Protein AF-A0A9X7TDY8-F1 (afdb_monomer_lite)

Sequence (196 aa):
MTVTKSIKFRFPMDIQYFAEDSETSAETVNTETQTETTEKPEIMIPKTRFDEVNTKFKDVQRQLEELLKEKQDREKAEAEKRGEYERLYQDTTKQAEEFKTKAETTEQRVQQLESVISQLLDAKLENIPEDFRDLIPANFTVEQKLEWIATAEKKGLFAKKPQQQIGDDTNAPDKQKVDLNSLNPMQLFMAGYGSK

Radius of gyration: 55.25 Å; chains: 1; bounding box: 144×50×130 Å

Structure (mmCIF, N/CA/C/O backbone):
data_AF-A0A9X7TDY8-F1
#
_entry.id   AF-A0A9X7TDY8-F1
#
loop_
_atom_site.group_PDB
_atom_site.id
_atom_site.type_symbol
_atom_site.label_atom_id
_atom_site.label_alt_id
_atom_site.label_comp_id
_atom_site.label_asym_id
_atom_site.label_entity_id
_atom_site.label_seq_id
_atom_site.pdbx_PDB_ins_code
_atom_site.Cartn_x
_atom_site.Cartn_y
_atom_site.Cartn_z
_atom_site.occupancy
_atom_site.B_iso_or_equiv
_atom_site.auth_seq_id
_atom_site.auth_comp_id
_atom_site.auth_asym_id
_atom_site.auth_atom_id
_atom_site.pdbx_PDB_model_num
ATOM 1 N N . MET A 1 1 ? -24.577 -21.565 -13.523 1.00 45.25 1 MET A N 1
ATOM 2 C CA . MET A 1 1 ? -25.529 -22.095 -12.522 1.00 45.25 1 MET A CA 1
ATOM 3 C C . MET A 1 1 ? -24.742 -22.514 -11.293 1.00 45.25 1 MET A C 1
ATOM 5 O O . MET A 1 1 ? -23.977 -23.444 -11.458 1.00 45.25 1 MET A O 1
ATOM 9 N N . THR A 1 2 ? -24.908 -21.815 -10.157 1.00 41.81 2 THR A N 1
ATOM 10 C CA . THR A 1 2 ? -24.817 -22.286 -8.742 1.00 41.81 2 THR A CA 1
ATOM 11 C C . THR A 1 2 ? -24.717 -21.056 -7.820 1.00 41.81 2 THR A C 1
ATOM 13 O O . THR A 1 2 ? -23.671 -20.427 -7.749 1.00 41.81 2 THR A O 1
ATOM 16 N N . VAL A 1 3 ? -25.857 -20.496 -7.400 1.00 48.03 3 VAL A N 1
ATOM 17 C CA . VAL A 1 3 ? -26.497 -20.611 -6.062 1.00 48.03 3 VAL A CA 1
ATOM 18 C C . VAL A 1 3 ? -25.872 -19.675 -5.014 1.00 48.03 3 VAL A C 1
ATOM 20 O O . VAL A 1 3 ? -24.964 -20.029 -4.268 1.00 48.03 3 VAL A O 1
ATOM 23 N N . THR A 1 4 ? -26.437 -18.468 -4.946 1.00 47.56 4 THR A N 1
ATOM 24 C CA . THR A 1 4 ? -26.241 -17.464 -3.893 1.00 47.56 4 THR A CA 1
ATOM 25 C C . THR A 1 4 ? -26.970 -17.917 -2.626 1.00 47.56 4 THR A C 1
ATOM 27 O O . THR A 1 4 ? -28.195 -18.042 -2.613 1.00 47.56 4 THR A O 1
ATOM 30 N N . LYS A 1 5 ? -26.234 -18.196 -1.548 1.00 51.97 5 LYS A N 1
ATOM 31 C CA . LYS A 1 5 ? -26.803 -18.638 -0.267 1.00 51.97 5 LYS A CA 1
ATOM 32 C C . LYS A 1 5 ? -27.181 -17.416 0.578 1.00 51.97 5 LYS A C 1
ATOM 34 O O . LYS A 1 5 ? -26.339 -16.859 1.273 1.00 51.97 5 LYS A O 1
ATOM 39 N N . SER A 1 6 ? -28.443 -16.986 0.511 1.00 53.09 6 SER A N 1
ATOM 40 C CA . SER A 1 6 ? -28.991 -15.960 1.411 1.00 53.09 6 SER A CA 1
ATOM 41 C C . SER A 1 6 ? -29.032 -16.470 2.852 1.00 53.09 6 SER A C 1
ATOM 43 O O . SER A 1 6 ? -29.816 -17.359 3.186 1.00 53.09 6 SER A O 1
ATOM 45 N N . ILE A 1 7 ? -28.210 -15.883 3.719 1.00 56.84 7 ILE A N 1
ATOM 46 C CA . ILE A 1 7 ? -28.254 -16.093 5.167 1.00 56.84 7 ILE A CA 1
ATOM 47 C C . ILE A 1 7 ? -29.348 -15.177 5.728 1.00 56.84 7 ILE A C 1
ATOM 49 O O . ILE A 1 7 ? -29.188 -13.962 5.790 1.00 56.84 7 ILE A O 1
ATOM 53 N N . LYS A 1 8 ? -30.493 -15.758 6.101 1.00 50.41 8 LYS A N 1
ATOM 54 C CA . LYS A 1 8 ? -31.562 -15.059 6.825 1.00 50.41 8 LYS A CA 1
ATOM 55 C C . LYS A 1 8 ? -31.236 -15.079 8.319 1.00 50.41 8 LYS A C 1
ATOM 57 O O . LYS A 1 8 ? -31.462 -16.093 8.973 1.00 50.41 8 LYS A O 1
ATOM 62 N N . PHE A 1 9 ? -30.739 -13.970 8.859 1.00 50.91 9 PHE A N 1
ATOM 63 C CA . PHE A 1 9 ? -30.756 -13.735 10.304 1.00 50.91 9 PHE A CA 1
ATOM 64 C C . PHE A 1 9 ? -32.202 -13.450 10.732 1.00 50.91 9 PHE A C 1
ATOM 66 O O . PHE A 1 9 ? -32.804 -12.476 10.284 1.00 50.91 9 PHE A O 1
ATOM 73 N N . ARG A 1 10 ? -32.784 -14.321 11.562 1.00 46.97 10 ARG A N 1
ATOM 74 C CA . ARG A 1 10 ? -34.018 -14.026 12.299 1.00 46.97 10 ARG A CA 1
ATOM 75 C C . ARG A 1 10 ? -33.632 -13.548 13.696 1.00 46.97 10 ARG A C 1
ATOM 77 O O . ARG A 1 10 ? -33.090 -14.333 14.465 1.00 46.97 10 ARG A O 1
ATOM 84 N N . PHE A 1 11 ? -33.942 -12.298 14.018 1.00 55.97 11 PHE A N 1
ATOM 85 C CA . PHE A 1 11 ? -34.015 -11.833 15.402 1.00 55.97 11 PHE A CA 1
ATOM 86 C C . PHE A 1 11 ? -35.450 -12.046 15.908 1.00 55.97 11 PHE A C 1
ATOM 88 O O . PHE A 1 11 ? -36.377 -11.591 15.234 1.00 55.97 11 PHE A O 1
ATOM 95 N N . PRO A 1 12 ? -35.680 -12.711 17.052 1.00 57.03 12 PRO A N 1
ATOM 96 C CA . PRO A 1 12 ? -36.931 -12.563 17.780 1.00 57.03 12 PRO A CA 1
ATOM 97 C C . PRO A 1 12 ? -36.853 -11.265 18.596 1.00 57.03 12 PRO A C 1
ATOM 99 O O . PRO A 1 12 ? -36.176 -11.203 19.617 1.00 57.03 12 PRO A O 1
ATOM 102 N N . MET A 1 13 ? -37.492 -10.204 18.105 1.00 56.41 13 MET A N 1
ATOM 103 C CA . MET A 1 13 ? -37.790 -9.022 18.915 1.00 56.41 13 MET A CA 1
ATOM 104 C C . MET A 1 13 ? -39.161 -9.248 19.557 1.00 56.41 13 MET A C 1
ATOM 106 O O . MET A 1 13 ? -40.177 -9.125 18.874 1.00 56.41 13 MET A O 1
ATOM 110 N N . ASP A 1 14 ? -39.198 -9.588 20.845 1.00 54.47 14 ASP A N 1
ATOM 111 C CA . ASP A 1 14 ? -40.433 -9.568 21.635 1.00 54.47 14 ASP A CA 1
ATOM 112 C C . ASP A 1 14 ? -40.759 -8.111 21.998 1.00 54.47 14 ASP A C 1
ATOM 114 O O . ASP A 1 14 ? -40.268 -7.564 22.981 1.00 54.47 14 ASP A O 1
ATOM 118 N N . ILE A 1 15 ? -41.570 -7.459 21.160 1.00 55.06 15 ILE A N 1
ATOM 119 C CA . ILE A 1 15 ? -42.046 -6.070 21.346 1.00 55.06 15 ILE A CA 1
ATOM 120 C C . ILE A 1 15 ? -43.425 -6.057 22.051 1.00 55.06 15 ILE A C 1
ATOM 122 O O . ILE A 1 15 ? -44.115 -5.048 22.102 1.00 55.06 15 ILE A O 1
ATOM 126 N N . GLN A 1 16 ? -43.860 -7.178 22.630 1.00 52.25 16 GLN A N 1
ATOM 127 C CA . GLN A 1 16 ? -45.218 -7.336 23.173 1.00 52.25 16 GLN A CA 1
ATOM 128 C C . GLN A 1 16 ? -45.338 -7.061 24.682 1.00 52.25 16 GLN A C 1
ATOM 130 O O . GLN A 1 16 ? -46.104 -7.731 25.363 1.00 52.25 16 GLN A O 1
ATOM 135 N N . TYR A 1 17 ? -44.598 -6.093 25.231 1.00 48.88 17 TYR A N 1
ATOM 136 C CA . TYR A 1 17 ? -44.698 -5.778 26.668 1.00 48.88 17 TYR A CA 1
ATOM 137 C C . TYR A 1 17 ? -44.739 -4.280 27.007 1.00 48.88 17 TYR A C 1
ATOM 139 O O . TYR A 1 17 ? -44.335 -3.896 28.099 1.00 48.88 17 TYR A O 1
ATOM 147 N N . PHE A 1 18 ? -45.196 -3.420 26.084 1.00 51.69 18 PHE A N 1
ATOM 148 C CA . PHE A 1 18 ? -45.238 -1.962 26.310 1.00 51.69 18 PHE A CA 1
ATOM 149 C C . PHE A 1 18 ? -46.369 -1.200 25.578 1.00 51.69 18 PHE A C 1
ATOM 151 O O . PHE A 1 18 ? -46.172 -0.048 25.199 1.00 51.69 18 PHE A O 1
ATOM 158 N N . ALA A 1 19 ? -47.556 -1.789 25.377 1.00 51.38 19 ALA A N 1
ATOM 159 C CA . ALA A 1 19 ? -48.722 -1.030 24.892 1.00 51.38 19 ALA A CA 1
ATOM 160 C C . ALA A 1 19 ? -50.069 -1.715 25.208 1.00 51.38 19 ALA A C 1
ATOM 162 O O . ALA A 1 19 ? -50.522 -2.508 24.398 1.00 51.38 19 ALA A O 1
ATOM 163 N N . GLU A 1 20 ? -50.643 -1.413 26.380 1.00 36.94 20 GLU A N 1
ATOM 164 C CA . GLU A 1 20 ? -52.054 -1.549 26.845 1.00 36.94 20 GLU A CA 1
ATOM 165 C C . GLU A 1 20 ? -51.958 -1.649 28.384 1.00 36.94 20 GLU A C 1
ATOM 167 O O . GLU A 1 20 ? -51.257 -2.512 28.896 1.00 36.94 20 GLU A O 1
ATOM 172 N N . ASP A 1 21 ? -52.457 -0.759 29.239 1.00 41.03 21 ASP A N 1
ATOM 173 C CA . ASP A 1 21 ? -53.575 0.169 29.160 1.00 41.03 21 ASP A CA 1
ATOM 174 C C . ASP A 1 21 ? -53.271 1.427 29.988 1.00 41.03 21 ASP A C 1
ATOM 176 O O . ASP A 1 21 ? -52.902 1.358 31.165 1.00 41.03 21 ASP A O 1
ATOM 180 N N . SER A 1 22 ? -53.484 2.593 29.386 1.00 38.78 22 SER A N 1
ATOM 181 C CA . SER A 1 22 ? -53.800 3.824 30.102 1.00 38.78 22 SER A CA 1
ATOM 182 C C . SER A 1 22 ? -55.261 4.153 29.826 1.00 38.78 22 SER A C 1
ATOM 184 O O . SER A 1 22 ? -55.667 4.100 28.671 1.00 38.78 22 SER A O 1
ATOM 186 N N . GLU A 1 23 ? -55.967 4.585 30.873 1.00 36.94 23 GLU A N 1
ATOM 187 C CA . GLU A 1 23 ? -57.336 5.128 30.896 1.00 36.94 23 GLU A CA 1
ATOM 188 C C . GLU A 1 23 ? -58.451 4.150 31.297 1.00 36.94 23 GLU A C 1
ATOM 190 O O . GLU A 1 23 ? -59.164 3.591 30.476 1.00 36.94 23 GLU A O 1
ATOM 195 N N . THR A 1 24 ? -58.714 4.093 32.607 1.00 31.05 24 THR A N 1
ATOM 196 C CA . THR A 1 24 ? -60.100 4.057 33.100 1.00 31.05 24 THR A CA 1
ATOM 197 C C . THR A 1 24 ? -60.212 4.903 34.361 1.00 31.05 24 THR A C 1
ATOM 199 O O . THR A 1 24 ? -59.861 4.488 35.464 1.00 31.05 24 THR A O 1
ATOM 202 N N . SER A 1 25 ? -60.697 6.122 34.157 1.00 39.94 25 SER A N 1
ATOM 203 C CA . SER A 1 25 ? -61.288 6.993 35.163 1.00 39.94 25 SER A CA 1
ATOM 204 C C . SER A 1 25 ? -62.689 6.466 35.470 1.00 39.94 25 SER A C 1
ATOM 206 O O . SER A 1 25 ? -63.540 6.446 34.583 1.00 39.94 25 SER A O 1
ATOM 208 N N . ALA A 1 26 ? -62.949 6.054 36.706 1.00 35.88 26 ALA A N 1
ATOM 209 C CA . ALA A 1 26 ? -64.308 5.847 37.191 1.00 35.88 26 ALA A CA 1
ATOM 210 C C . ALA A 1 26 ? -64.379 6.269 38.660 1.00 35.88 26 ALA A C 1
ATOM 212 O O . ALA A 1 26 ? -63.805 5.637 39.545 1.00 35.88 26 ALA A O 1
ATOM 213 N N . GLU A 1 27 ? -65.065 7.388 38.881 1.00 38.91 27 GLU A N 1
ATOM 214 C CA . GLU A 1 27 ? -65.532 7.854 40.180 1.00 38.91 27 GLU A CA 1
ATOM 215 C C . GLU A 1 27 ? -66.339 6.760 40.883 1.00 38.91 27 GLU A C 1
ATOM 217 O O . GLU A 1 27 ? -67.208 6.128 40.280 1.00 38.91 27 GLU A O 1
ATOM 222 N N . THR A 1 28 ? -66.132 6.574 42.187 1.00 34.94 28 THR A N 1
ATOM 223 C CA . THR A 1 28 ? -67.152 5.950 43.036 1.00 34.94 28 THR A CA 1
ATOM 224 C C . THR A 1 28 ? -67.099 6.518 44.455 1.00 34.94 28 THR A C 1
ATOM 226 O O . THR A 1 28 ? -66.224 6.198 45.249 1.00 34.94 28 THR A O 1
ATOM 229 N N . VAL A 1 29 ? -68.078 7.388 44.711 1.00 33.34 29 VAL A N 1
ATOM 230 C CA . VAL A 1 29 ? -68.918 7.499 45.915 1.00 33.34 29 VAL A CA 1
ATOM 231 C C . VAL A 1 29 ? -68.222 7.634 47.274 1.00 33.34 29 VAL A C 1
ATOM 233 O O . VAL A 1 29 ? -67.817 6.679 47.931 1.00 33.34 29 VAL A O 1
ATOM 236 N N . ASN A 1 30 ? -68.264 8.878 47.740 1.00 41.97 30 ASN A N 1
ATOM 237 C CA . ASN A 1 30 ? -68.149 9.302 49.125 1.00 41.97 30 ASN A CA 1
ATOM 238 C C . ASN A 1 30 ? -69.277 8.661 49.964 1.00 41.97 30 ASN A C 1
ATOM 240 O O . ASN A 1 30 ? -70.454 8.878 49.677 1.00 41.97 30 ASN A O 1
ATOM 244 N N . THR A 1 31 ? -68.931 7.876 50.986 1.00 35.44 31 THR A N 1
ATOM 245 C CA . THR A 1 31 ? -69.854 7.499 52.067 1.00 35.44 31 THR A CA 1
ATOM 246 C C . THR A 1 31 ? -69.323 8.108 53.352 1.00 35.44 31 THR A C 1
ATOM 248 O O . THR A 1 31 ? -68.320 7.659 53.904 1.00 35.44 31 THR A O 1
ATOM 251 N N . GLU A 1 32 ? -70.003 9.156 53.808 1.00 46.25 32 GLU A N 1
ATOM 252 C CA . GLU A 1 32 ? -69.880 9.661 55.166 1.00 46.25 32 GLU A CA 1
ATOM 253 C C . GLU A 1 32 ? -70.288 8.558 56.147 1.00 46.25 32 GLU A C 1
ATOM 255 O O . GLU A 1 32 ? -71.379 7.993 56.078 1.00 46.25 32 GLU A O 1
ATOM 260 N N . THR A 1 33 ? -69.417 8.257 57.103 1.00 33.28 33 THR A N 1
ATOM 261 C CA . THR A 1 33 ? -69.823 7.665 58.376 1.00 33.28 33 THR A CA 1
ATOM 262 C C . THR A 1 33 ? -69.128 8.452 59.475 1.00 33.28 33 THR A C 1
ATOM 264 O O . THR A 1 33 ? -67.907 8.450 59.611 1.00 33.28 33 THR A O 1
ATOM 267 N N . GLN A 1 34 ? -69.956 9.207 60.190 1.00 38.75 34 GLN A N 1
ATOM 268 C CA . GLN A 1 34 ? -69.667 9.872 61.452 1.00 38.75 34 GLN A CA 1
ATOM 269 C C . GLN A 1 34 ? -69.230 8.865 62.524 1.00 38.75 34 GLN A C 1
ATOM 271 O O . GLN A 1 34 ? -69.670 7.716 62.505 1.00 38.75 34 GLN A O 1
ATOM 276 N N . THR A 1 35 ? -68.551 9.398 63.552 1.00 31.72 35 THR A N 1
ATOM 277 C CA . THR A 1 35 ? -68.350 8.822 64.906 1.00 31.72 35 THR A CA 1
ATOM 278 C C . THR A 1 35 ? -67.404 7.606 64.941 1.00 31.72 35 THR A C 1
ATOM 280 O O . THR A 1 35 ? -67.621 6.623 64.260 1.00 31.72 35 THR A O 1
ATOM 283 N N . GLU A 1 36 ? -66.281 7.581 65.661 1.00 41.06 36 GLU A N 1
ATOM 284 C CA . GLU A 1 36 ? -66.005 8.076 67.009 1.00 41.06 36 GLU A CA 1
ATOM 285 C C . GLU A 1 36 ? -64.538 8.519 67.148 1.00 41.06 36 GLU A C 1
ATOM 287 O O . GLU A 1 36 ? -63.611 7.861 66.669 1.00 41.06 36 GLU A O 1
ATOM 292 N N . THR A 1 37 ? -64.316 9.602 67.895 1.00 40.12 37 THR A N 1
ATOM 293 C CA . THR A 1 37 ? -63.033 9.893 68.547 1.00 40.12 37 THR A CA 1
ATOM 294 C C . THR A 1 37 ? -62.832 8.887 69.682 1.00 40.12 37 THR A C 1
ATOM 296 O O . THR A 1 37 ? -62.880 9.229 70.859 1.00 40.12 37 THR A O 1
ATOM 299 N N . THR A 1 38 ? -62.666 7.611 69.346 1.00 41.59 38 THR A N 1
ATOM 300 C CA . THR A 1 38 ? -62.112 6.638 70.278 1.00 41.59 38 THR A CA 1
ATOM 301 C C . THR A 1 38 ? -60.657 7.047 70.443 1.00 41.59 38 THR A C 1
ATOM 303 O O . THR A 1 38 ? -59.889 6.987 69.479 1.00 41.59 38 THR A O 1
ATOM 306 N N . GLU A 1 39 ? -60.289 7.539 71.629 1.00 53.75 39 GLU A N 1
ATOM 307 C CA . GLU A 1 39 ? -58.896 7.620 72.058 1.00 53.75 39 GLU A CA 1
ATOM 308 C C . GLU A 1 39 ? -58.263 6.283 71.688 1.00 53.75 39 GLU A C 1
ATOM 310 O O . GLU A 1 39 ? -58.566 5.250 72.289 1.00 53.75 39 GLU A O 1
ATOM 315 N N . LYS A 1 40 ? -57.471 6.271 70.606 1.00 51.22 40 LYS A N 1
ATOM 316 C CA . LYS A 1 40 ? -56.688 5.094 70.268 1.00 51.22 40 LYS A CA 1
ATOM 317 C C . LYS A 1 40 ? -55.897 4.844 71.542 1.00 51.22 40 LYS A C 1
ATOM 319 O O . LYS A 1 40 ? -55.172 5.765 71.934 1.00 51.22 40 LYS A O 1
ATOM 324 N N . PRO A 1 41 ? -56.024 3.675 72.202 1.00 55.94 41 PRO A N 1
ATOM 325 C CA . PRO A 1 41 ? -55.021 3.332 73.189 1.00 55.94 41 PRO A CA 1
ATOM 326 C C . PRO A 1 41 ? -53.702 3.568 72.465 1.00 55.94 41 PRO A C 1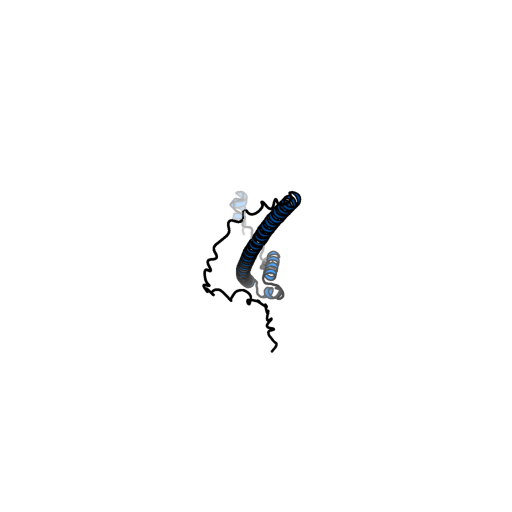
ATOM 328 O O . PRO A 1 41 ? -53.579 3.168 71.302 1.00 55.94 41 PRO A O 1
ATOM 331 N N . GLU A 1 42 ? -52.781 4.327 73.057 1.00 58.56 42 GLU A N 1
ATOM 332 C CA . GLU A 1 42 ? -51.420 4.342 72.549 1.00 58.56 42 GLU A CA 1
ATOM 333 C C . GLU A 1 42 ? -51.010 2.871 72.543 1.00 58.56 42 GLU A C 1
ATOM 335 O O . GLU A 1 42 ? -50.704 2.286 73.581 1.00 58.56 42 GLU A O 1
ATOM 340 N N . ILE A 1 43 ? -51.140 2.224 71.380 1.00 65.56 43 ILE A N 1
ATOM 341 C CA . ILE A 1 43 ? -50.694 0.864 71.144 1.00 65.56 43 ILE A CA 1
ATOM 342 C C . ILE A 1 43 ? -49.194 1.051 71.130 1.00 65.56 43 ILE A C 1
ATOM 344 O O . ILE A 1 43 ? -48.582 1.312 70.094 1.00 65.56 43 ILE A O 1
ATOM 348 N N . MET A 1 44 ? -48.638 1.073 72.338 1.00 75.06 44 MET A N 1
ATOM 349 C CA . MET A 1 44 ? -47.237 1.287 72.587 1.00 75.06 44 MET A CA 1
ATOM 350 C C . MET A 1 44 ? -46.550 0.105 71.931 1.00 75.06 44 MET A C 1
ATOM 352 O O . MET A 1 44 ? -46.606 -1.025 72.419 1.00 75.06 44 MET A O 1
ATOM 356 N N . ILE A 1 45 ? -45.994 0.357 70.747 1.00 75.50 45 ILE A N 1
ATOM 357 C CA . ILE A 1 45 ? -45.296 -0.660 69.981 1.00 75.50 45 ILE A CA 1
ATOM 358 C C . ILE A 1 45 ? -44.149 -1.121 70.877 1.00 75.50 45 ILE A C 1
ATOM 360 O O . ILE A 1 45 ? -43.335 -0.289 71.289 1.00 75.50 45 ILE A O 1
ATOM 364 N N . PRO A 1 46 ? -44.077 -2.420 71.214 1.00 85.62 46 PRO A N 1
ATOM 365 C CA . PRO A 1 46 ? -42.986 -2.930 72.019 1.00 85.62 46 PRO A CA 1
ATOM 366 C C . PRO A 1 46 ? -41.664 -2.505 71.388 1.00 85.62 46 PRO A C 1
ATOM 368 O O . PRO A 1 46 ? -41.481 -2.664 70.180 1.00 85.62 46 PRO A O 1
ATOM 371 N N . LYS A 1 47 ? -40.747 -1.967 72.194 1.00 84.56 47 LYS A N 1
ATOM 372 C CA . LYS A 1 47 ? -39.456 -1.441 71.725 1.00 84.56 47 LYS A CA 1
ATOM 373 C C . LYS A 1 47 ? -38.732 -2.416 70.780 1.00 84.56 47 LYS A C 1
ATOM 375 O O . LYS A 1 47 ? -38.180 -2.006 69.768 1.00 84.56 47 LYS A O 1
ATOM 380 N N . THR A 1 48 ? -38.852 -3.715 71.046 1.00 88.69 48 THR A N 1
ATOM 381 C CA . THR A 1 48 ? -38.338 -4.806 70.206 1.00 88.69 48 THR A CA 1
ATOM 382 C C . THR A 1 48 ? -38.859 -4.790 68.763 1.00 88.69 48 THR A C 1
ATOM 384 O O . THR A 1 48 ? -38.079 -4.986 67.838 1.00 88.69 48 THR A O 1
ATOM 387 N N . ARG A 1 49 ? -40.153 -4.520 68.543 1.00 86.12 49 ARG A N 1
ATOM 388 C CA . ARG A 1 49 ? -40.759 -4.415 67.201 1.00 86.12 49 ARG A CA 1
ATOM 389 C C . ARG A 1 49 ? -40.290 -3.162 66.464 1.00 86.12 49 ARG A C 1
ATOM 391 O O . ARG A 1 49 ? -40.088 -3.206 65.256 1.00 86.12 49 ARG A O 1
ATOM 398 N N . PHE A 1 50 ? -40.121 -2.055 67.180 1.00 89.56 50 PHE A N 1
ATOM 399 C CA . PHE A 1 50 ? -39.624 -0.806 66.601 1.00 89.56 50 PHE A CA 1
ATOM 400 C C . PHE A 1 50 ? -38.163 -0.932 66.151 1.00 89.56 50 PHE A C 1
ATOM 402 O O . PHE A 1 50 ? -37.814 -0.525 65.042 1.00 89.56 50 PHE A O 1
ATOM 409 N N . ASP A 1 51 ? -37.329 -1.566 66.976 1.00 92.00 51 ASP A N 1
ATOM 410 C CA . ASP A 1 51 ? -35.928 -1.821 66.650 1.00 92.00 51 ASP A CA 1
ATOM 411 C C . ASP A 1 51 ? -35.800 -2.739 65.416 1.00 92.00 51 ASP A C 1
ATOM 413 O O . ASP A 1 51 ? -35.017 -2.430 64.520 1.00 92.00 51 ASP A O 1
ATOM 417 N N . GLU A 1 52 ? -36.626 -3.789 65.293 1.00 91.44 52 GLU A N 1
ATOM 418 C CA . GLU A 1 52 ? -36.681 -4.651 64.093 1.00 91.44 52 GLU A CA 1
ATOM 419 C C . GLU A 1 52 ? -37.086 -3.912 62.810 1.00 91.44 52 GLU A C 1
ATOM 421 O O . GLU A 1 52 ? -36.578 -4.205 61.728 1.00 91.44 52 GLU A O 1
ATOM 426 N N . VAL A 1 53 ? -38.039 -2.983 62.887 1.00 90.19 53 VAL A N 1
ATOM 427 C CA . VAL A 1 53 ? -38.466 -2.219 61.705 1.00 90.19 53 VAL A CA 1
ATOM 428 C C . VAL A 1 53 ? -37.373 -1.243 61.287 1.00 90.19 53 VAL A C 1
ATOM 430 O O . VAL A 1 53 ? -37.089 -1.124 60.099 1.00 90.19 53 VAL A O 1
ATOM 433 N N . ASN A 1 54 ? -36.704 -0.601 62.244 1.00 91.94 54 ASN A N 1
ATOM 434 C CA . ASN A 1 54 ? -35.592 0.296 61.949 1.00 91.94 54 ASN A CA 1
ATOM 435 C C . ASN A 1 54 ? -34.384 -0.437 61.364 1.00 91.94 54 ASN A C 1
ATOM 437 O O . ASN A 1 54 ? -33.734 0.100 60.467 1.00 91.94 54 ASN A O 1
ATOM 441 N N . THR A 1 55 ? -34.068 -1.643 61.845 1.00 94.56 55 THR A N 1
ATOM 442 C CA . THR A 1 55 ? -32.994 -2.449 61.248 1.00 94.56 55 THR A CA 1
ATOM 443 C C . THR A 1 55 ? -33.353 -2.851 59.823 1.00 94.56 55 THR A C 1
ATOM 445 O O . THR A 1 55 ? -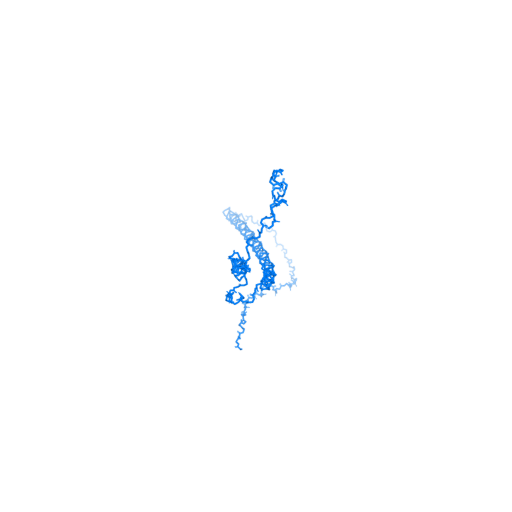32.567 -2.585 58.919 1.00 94.56 55 THR A O 1
ATOM 448 N N . LYS A 1 56 ? -34.572 -3.354 59.586 1.00 93.81 56 LYS A N 1
ATOM 449 C CA . LYS A 1 56 ? -35.054 -3.688 58.234 1.00 93.81 56 LYS A CA 1
ATOM 450 C C . LYS A 1 56 ? -35.077 -2.484 57.302 1.00 93.81 56 LYS A C 1
ATOM 452 O O . LYS A 1 56 ? -34.681 -2.607 56.151 1.00 93.81 56 LYS A O 1
ATOM 457 N N . PHE A 1 57 ? -35.513 -1.324 57.782 1.00 95.31 57 PHE A N 1
ATOM 458 C CA . PHE A 1 57 ? -35.533 -0.104 56.983 1.00 95.31 57 PHE A CA 1
ATOM 459 C C . PHE A 1 57 ? -34.119 0.312 56.569 1.00 95.31 57 PHE A C 1
ATOM 461 O O . PHE A 1 57 ? -33.884 0.578 55.395 1.00 95.31 57 PHE A O 1
ATOM 468 N N . LYS A 1 58 ? -33.158 0.289 57.502 1.00 95.94 58 LYS A N 1
ATOM 469 C CA . LYS A 1 58 ? -31.747 0.571 57.201 1.00 95.94 58 LYS A CA 1
ATOM 470 C C . LYS A 1 58 ? -31.142 -0.450 56.238 1.00 95.94 58 LYS A C 1
ATOM 472 O O . LYS A 1 58 ? -30.391 -0.064 55.349 1.00 95.94 58 LYS A O 1
ATOM 477 N N . ASP A 1 59 ? -31.475 -1.730 56.387 1.00 95.62 59 ASP A N 1
ATOM 478 C CA . ASP A 1 59 ? -31.011 -2.780 55.479 1.00 95.62 59 ASP A CA 1
ATOM 479 C C . ASP A 1 59 ? -31.584 -2.618 54.069 1.00 95.62 59 ASP A C 1
ATOM 481 O O . ASP A 1 59 ? -30.835 -2.694 53.099 1.00 95.62 59 ASP A O 1
ATOM 485 N N . VAL A 1 60 ? -32.880 -2.328 53.947 1.00 95.38 60 VAL A N 1
ATOM 486 C CA . VAL A 1 60 ? -33.530 -2.056 52.657 1.00 95.38 60 VAL A CA 1
ATOM 487 C C . VAL A 1 60 ? -32.968 -0.788 52.023 1.00 95.38 60 VAL A C 1
ATOM 489 O O . VAL A 1 60 ? -32.679 -0.783 50.830 1.00 95.38 60 VAL A O 1
ATOM 492 N N . GLN A 1 61 ? -32.763 0.273 52.805 1.00 94.69 61 GLN A N 1
ATOM 493 C CA . GLN A 1 61 ? -32.156 1.507 52.316 1.00 94.69 61 GLN A CA 1
ATOM 494 C C . GLN A 1 61 ? -30.735 1.254 51.792 1.00 94.69 61 GLN A C 1
ATOM 496 O O . GLN A 1 61 ? -30.403 1.692 50.694 1.00 94.69 61 GLN A O 1
ATOM 501 N N . ARG A 1 62 ? -29.930 0.467 52.517 1.00 96.25 62 ARG A N 1
ATOM 502 C CA . ARG A 1 62 ? -28.593 0.054 52.072 1.00 96.25 62 ARG A CA 1
ATOM 503 C C . ARG A 1 62 ? -28.641 -0.769 50.782 1.00 96.25 62 ARG A C 1
ATOM 505 O O . ARG A 1 62 ? -27.851 -0.514 49.883 1.00 96.25 62 ARG A O 1
ATOM 512 N N . GLN A 1 63 ? -29.572 -1.717 50.666 1.00 95.06 63 GLN A N 1
ATOM 513 C CA . GLN A 1 63 ? -29.756 -2.511 49.444 1.00 95.06 63 GLN A CA 1
ATOM 514 C C . GLN A 1 63 ? -30.194 -1.651 48.254 1.00 95.06 63 GLN A C 1
ATOM 516 O O . GLN A 1 63 ? -29.744 -1.881 47.134 1.00 95.06 63 GLN A O 1
ATOM 521 N N . LEU A 1 64 ? -31.054 -0.656 48.481 1.00 96.00 64 LEU A N 1
ATOM 522 C CA . LEU A 1 64 ? -31.480 0.282 47.446 1.00 96.00 64 LEU A CA 1
ATOM 523 C C . LEU A 1 64 ? -30.298 1.127 46.958 1.00 96.00 64 LEU A C 1
ATOM 525 O O . LEU A 1 64 ? -30.092 1.255 45.754 1.00 96.00 64 LEU A O 1
ATOM 529 N N . GLU A 1 65 ? -29.513 1.676 47.885 1.00 96.25 65 GLU A N 1
ATOM 530 C CA . GLU A 1 65 ? -28.309 2.448 47.570 1.00 96.25 65 GLU A CA 1
ATOM 531 C C . GLU A 1 65 ? -27.278 1.594 46.815 1.00 96.25 65 GLU A C 1
ATOM 533 O O . GLU A 1 65 ? -26.705 2.053 45.826 1.00 96.25 65 GLU A O 1
ATOM 538 N N . GLU A 1 66 ? -27.093 0.335 47.216 1.00 96.69 66 GLU A N 1
ATOM 539 C CA . GLU A 1 66 ? -26.204 -0.614 46.541 1.00 96.69 66 GLU A CA 1
ATOM 540 C C . GLU A 1 66 ? -26.688 -0.959 45.124 1.00 96.69 66 GLU A C 1
ATOM 542 O O . GLU A 1 66 ? -25.904 -0.880 44.178 1.00 96.69 66 GLU A O 1
ATOM 547 N N . LEU A 1 67 ? -27.985 -1.230 44.935 1.00 96.44 67 LEU A N 1
ATOM 548 C CA . LEU A 1 67 ? -28.570 -1.486 43.612 1.00 96.44 67 LEU A CA 1
ATOM 549 C C . LEU A 1 67 ? -28.507 -0.267 42.687 1.00 96.44 67 LEU A C 1
ATOM 551 O O . LEU A 1 67 ? -28.260 -0.412 41.488 1.00 96.44 67 LEU A O 1
ATOM 555 N N . LEU A 1 68 ? -28.742 0.936 43.217 1.00 94.94 68 LEU A N 1
ATOM 556 C CA . LEU A 1 68 ? -28.631 2.174 42.444 1.00 94.94 68 LEU A CA 1
ATOM 557 C C . LEU A 1 68 ? -27.190 2.409 41.998 1.00 94.94 68 LEU A C 1
ATOM 559 O O . LEU A 1 68 ? -26.956 2.747 40.836 1.00 94.94 68 LEU A O 1
ATOM 563 N N . LYS A 1 69 ? -26.228 2.172 42.893 1.00 96.88 69 LYS A N 1
ATOM 564 C CA . LYS A 1 69 ? -24.808 2.272 42.571 1.00 96.88 69 LYS A CA 1
ATOM 565 C C . LYS A 1 69 ? -24.394 1.239 41.523 1.00 96.88 69 LYS A C 1
ATOM 567 O O . LYS A 1 69 ? -23.765 1.611 40.538 1.00 96.88 69 LYS A O 1
ATOM 572 N N . GLU A 1 70 ? -24.810 -0.019 41.666 1.00 96.50 70 GLU A N 1
ATOM 573 C CA . GLU A 1 70 ? -24.503 -1.063 40.682 1.00 96.50 70 GLU A CA 1
ATOM 574 C C . GLU A 1 70 ? -25.094 -0.736 39.303 1.00 96.50 70 GLU A C 1
ATOM 576 O O . GLU A 1 70 ? -24.415 -0.895 38.287 1.00 96.50 70 GLU A O 1
ATOM 581 N N . LYS A 1 71 ? -26.334 -0.228 39.242 1.00 95.44 71 LYS A N 1
ATOM 582 C CA . LYS A 1 71 ? -26.926 0.221 37.974 1.00 95.44 71 LYS A CA 1
ATOM 583 C C . LYS A 1 71 ? -26.122 1.347 37.335 1.00 95.44 71 LYS A C 1
ATOM 585 O O . LYS A 1 71 ? -25.857 1.280 36.138 1.00 95.44 71 LYS A O 1
ATOM 590 N N . GLN A 1 72 ? -25.719 2.346 38.118 1.00 94.25 72 GLN A N 1
ATOM 591 C CA . GLN A 1 72 ? -24.944 3.474 37.610 1.00 94.25 72 GLN A CA 1
ATOM 592 C C . GLN A 1 72 ? -23.559 3.035 37.113 1.00 94.25 72 GLN A C 1
ATOM 594 O O . GLN A 1 72 ? -23.105 3.490 36.064 1.00 94.25 72 GLN A O 1
ATOM 599 N N . ASP A 1 73 ? -22.892 2.138 37.838 1.00 94.75 73 ASP A N 1
ATOM 600 C CA . ASP A 1 73 ? -21.584 1.612 37.448 1.00 94.75 73 ASP A CA 1
ATOM 601 C C . ASP A 1 73 ? -21.691 0.727 36.196 1.00 94.75 73 ASP A C 1
ATOM 603 O O . ASP A 1 73 ? -20.848 0.813 35.301 1.00 94.75 73 ASP A O 1
ATOM 607 N N . ARG A 1 74 ? -22.768 -0.060 36.066 1.00 94.06 74 ARG A N 1
ATOM 608 C CA . ARG A 1 74 ? -23.044 -0.858 34.864 1.00 94.06 74 ARG A CA 1
ATOM 609 C C . ARG A 1 74 ? -23.319 0.025 33.647 1.00 94.06 74 ARG A C 1
ATOM 611 O O . ARG A 1 74 ? -22.745 -0.216 32.589 1.00 94.06 74 ARG A O 1
ATOM 618 N N . GLU A 1 75 ? -24.134 1.066 33.799 1.00 93.12 75 GLU A N 1
ATOM 619 C CA . GLU A 1 75 ? -24.432 2.013 32.720 1.00 93.12 75 GLU A CA 1
ATOM 620 C C . GLU A 1 75 ? -23.170 2.748 32.248 1.00 93.12 75 GLU A C 1
ATOM 622 O O . GLU A 1 75 ? -22.935 2.851 31.043 1.00 93.12 75 GLU A O 1
ATOM 627 N N . LYS A 1 76 ? -22.310 3.184 33.180 1.00 90.94 76 LYS A N 1
ATOM 628 C CA . LYS A 1 76 ? -21.002 3.774 32.856 1.00 90.94 76 LYS A CA 1
ATOM 629 C C . LYS A 1 76 ? -20.107 2.789 32.117 1.00 90.94 76 LYS A C 1
ATOM 631 O O . LYS A 1 76 ? -19.587 3.137 31.065 1.00 90.94 76 LYS A O 1
ATOM 636 N N . ALA A 1 77 ? -19.984 1.555 32.602 1.00 93.75 77 ALA A N 1
ATOM 637 C CA . ALA A 1 77 ? -19.171 0.535 31.946 1.00 93.75 77 ALA A CA 1
ATOM 638 C C . ALA A 1 77 ? -19.680 0.207 30.529 1.00 93.75 77 ALA A C 1
ATOM 640 O O . ALA A 1 77 ? -18.892 -0.034 29.617 1.00 93.75 77 ALA A O 1
ATOM 641 N N . GLU A 1 78 ? -20.995 0.201 30.311 1.00 94.31 78 GLU A N 1
ATOM 642 C CA . GLU A 1 78 ? -21.588 0.020 28.984 1.00 94.31 78 GLU A CA 1
ATOM 643 C C . GLU A 1 78 ? -21.399 1.242 28.081 1.00 94.31 78 GLU A C 1
ATOM 645 O O . GLU A 1 78 ? -21.203 1.086 26.875 1.00 94.31 78 GLU A O 1
ATOM 650 N N . ALA A 1 79 ? -21.469 2.456 28.629 1.00 90.25 79 ALA A N 1
ATOM 651 C CA . ALA A 1 79 ? -21.187 3.688 27.897 1.00 90.25 79 ALA A CA 1
ATOM 652 C C . ALA A 1 79 ? -19.707 3.770 27.489 1.00 90.25 79 ALA A C 1
ATOM 654 O O . ALA A 1 79 ? -19.415 4.059 26.331 1.00 90.25 79 ALA A O 1
ATOM 655 N N . GLU A 1 80 ? -18.786 3.434 28.394 1.00 91.44 80 GLU A N 1
ATOM 656 C CA . GLU A 1 80 ? -17.348 3.344 28.125 1.00 91.44 80 GLU A CA 1
ATOM 657 C C . GLU A 1 80 ? -17.060 2.300 27.048 1.00 91.44 80 GLU A C 1
ATOM 659 O O . GLU A 1 80 ? -16.425 2.618 26.047 1.00 91.44 80 GLU A O 1
ATOM 664 N N . LYS A 1 81 ? -17.611 1.083 27.172 1.00 93.75 81 LYS A N 1
ATOM 665 C CA . LYS A 1 81 ? -17.473 0.049 26.134 1.00 93.75 81 LYS A CA 1
ATOM 666 C C . LYS A 1 81 ? -17.979 0.539 24.781 1.00 93.75 81 LYS A C 1
ATOM 668 O O . LYS A 1 81 ? -17.284 0.371 23.786 1.00 93.75 81 LYS A O 1
ATOM 673 N N . ARG A 1 82 ? -19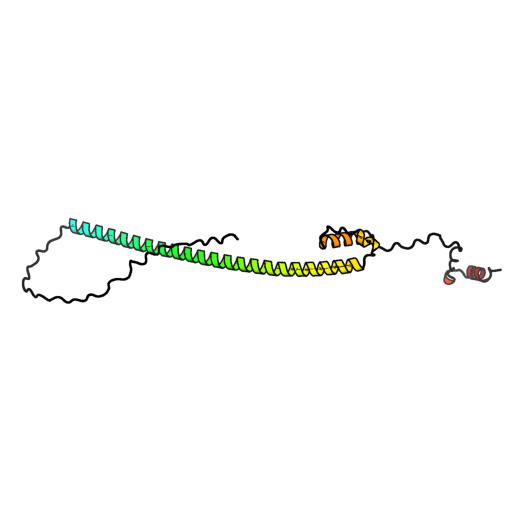.166 1.156 24.728 1.00 93.88 82 ARG A N 1
ATOM 674 C CA . ARG A 1 82 ? -19.726 1.717 23.486 1.00 93.88 82 ARG A CA 1
ATOM 675 C C . ARG A 1 82 ? -18.818 2.790 22.882 1.00 93.88 82 ARG A C 1
ATOM 677 O O . ARG A 1 82 ? -18.563 2.737 21.684 1.00 93.88 82 ARG A O 1
ATOM 684 N N . GLY A 1 83 ? -18.295 3.701 23.702 1.00 94.06 83 GLY A N 1
ATOM 685 C CA . GLY A 1 83 ? -17.365 4.740 23.259 1.00 94.06 83 GLY A CA 1
ATOM 686 C C . GLY A 1 83 ? -16.050 4.176 22.716 1.00 94.06 83 GLY A C 1
ATOM 687 O O . GLY A 1 83 ? -15.577 4.618 21.671 1.00 94.06 83 GLY A O 1
ATOM 688 N N . GLU A 1 84 ? -15.485 3.162 23.373 1.00 92.06 84 GLU A N 1
ATOM 689 C CA . GLU A 1 84 ? -14.279 2.472 22.900 1.00 92.06 84 GLU A CA 1
ATOM 690 C C . GLU A 1 84 ? -14.526 1.720 21.581 1.00 92.06 84 GLU A C 1
ATOM 692 O O 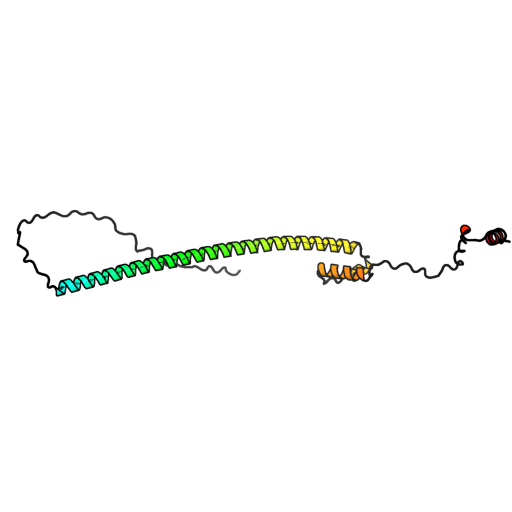. GLU A 1 84 ? -13.701 1.787 20.670 1.00 92.06 84 GLU A O 1
ATOM 697 N N . TYR A 1 85 ? -15.684 1.067 21.420 1.00 93.44 85 TYR A N 1
ATOM 698 C CA . TYR A 1 85 ? -16.053 0.434 20.148 1.00 93.44 85 TYR A CA 1
ATOM 699 C C . TYR A 1 85 ? -16.209 1.448 19.016 1.00 93.44 85 TYR A C 1
ATOM 701 O O . TYR A 1 85 ? -15.753 1.192 17.902 1.00 93.44 85 TYR A O 1
ATOM 709 N N . GLU A 1 86 ? -16.831 2.595 19.284 1.00 94.62 86 GLU A N 1
ATOM 710 C CA . GLU A 1 86 ? -16.994 3.644 18.282 1.00 94.62 86 GLU A CA 1
ATOM 711 C C . GLU A 1 86 ? -15.644 4.227 17.857 1.00 94.62 86 GLU A C 1
ATOM 713 O O . GLU A 1 86 ? -15.389 4.364 16.660 1.00 94.62 86 GLU A O 1
ATOM 718 N N . ARG A 1 87 ? -14.734 4.476 18.807 1.00 94.69 87 ARG A N 1
ATOM 719 C CA . ARG A 1 87 ? -13.357 4.889 18.496 1.00 94.69 87 ARG A CA 1
ATOM 720 C C . ARG A 1 87 ? -12.632 3.859 17.644 1.00 94.69 87 ARG A C 1
ATOM 722 O O . ARG A 1 87 ? -12.119 4.209 16.586 1.00 94.69 87 ARG A O 1
ATOM 729 N N . LEU A 1 88 ? -12.646 2.592 18.057 1.00 94.31 88 LEU A N 1
ATOM 730 C CA . LEU A 1 88 ? -11.982 1.521 17.319 1.00 94.31 88 LEU A CA 1
ATOM 731 C C . LEU A 1 88 ? -12.537 1.388 15.896 1.00 94.31 88 LEU A C 1
ATOM 733 O O . LEU A 1 88 ? -11.776 1.181 14.950 1.00 94.31 88 LEU A O 1
ATOM 737 N N . TYR A 1 89 ? -13.853 1.530 15.731 1.00 94.94 89 TYR A N 1
ATOM 738 C CA . TYR A 1 89 ? -14.496 1.500 14.423 1.00 94.94 89 TYR A CA 1
ATOM 739 C C . TYR A 1 89 ? -14.058 2.676 13.546 1.00 94.94 89 TYR A C 1
ATOM 741 O O . TYR A 1 89 ? -13.683 2.472 12.390 1.00 94.94 89 TYR A O 1
ATOM 749 N N . GLN A 1 90 ? -14.065 3.895 14.090 1.00 96.31 90 GLN A N 1
ATOM 750 C CA . GLN A 1 90 ? -13.613 5.095 13.384 1.00 96.31 90 GLN A CA 1
ATOM 751 C C . GLN A 1 90 ? -12.143 4.978 12.971 1.00 96.31 90 GLN A C 1
ATOM 753 O O . GLN A 1 90 ? -11.804 5.250 11.821 1.00 96.31 90 GLN A O 1
ATOM 758 N N . ASP A 1 91 ? -11.277 4.515 13.871 1.00 95.88 91 ASP A N 1
ATOM 759 C CA . ASP A 1 91 ? -9.850 4.346 13.600 1.00 95.88 91 ASP A CA 1
ATOM 760 C C . ASP A 1 91 ? -9.600 3.263 12.548 1.00 95.88 91 ASP A C 1
ATOM 762 O O . ASP A 1 91 ? -8.834 3.477 11.611 1.00 95.88 91 ASP A O 1
ATOM 766 N N . THR A 1 92 ? -10.294 2.127 12.642 1.00 95.06 92 THR A N 1
ATOM 767 C CA . THR A 1 92 ? -10.187 1.047 11.649 1.00 95.06 92 THR A CA 1
ATOM 768 C C . THR A 1 92 ? -10.687 1.505 10.281 1.00 95.06 92 THR A C 1
ATOM 770 O O . THR A 1 92 ? -10.069 1.199 9.264 1.00 95.06 92 THR A O 1
ATOM 773 N N . THR A 1 93 ? -11.780 2.270 10.243 1.00 95.38 93 THR A N 1
ATOM 774 C CA . THR A 1 93 ? -12.333 2.819 8.998 1.00 95.38 93 THR A CA 1
ATOM 775 C C . THR A 1 93 ? -11.351 3.797 8.360 1.00 95.38 93 THR A C 1
ATOM 777 O O . THR A 1 93 ? -11.029 3.648 7.184 1.00 95.38 93 THR A O 1
ATOM 780 N N . LYS A 1 94 ? -10.789 4.727 9.143 1.00 97.50 94 LYS A N 1
ATOM 781 C CA . LYS A 1 94 ? -9.748 5.651 8.671 1.00 97.50 94 LYS A CA 1
ATOM 782 C C . LYS A 1 94 ? -8.526 4.909 8.146 1.00 97.50 94 LYS A C 1
ATOM 784 O O . LYS A 1 94 ? -8.060 5.207 7.054 1.00 97.50 94 LYS A O 1
ATOM 789 N N . GLN A 1 95 ? -8.031 3.910 8.876 1.00 95.69 95 GLN A N 1
ATOM 790 C CA . GLN A 1 95 ? -6.899 3.103 8.420 1.00 95.69 95 GLN A CA 1
ATOM 791 C C . GLN A 1 95 ? -7.222 2.365 7.118 1.00 95.69 95 GLN A C 1
ATOM 793 O O . GLN A 1 95 ? -6.399 2.355 6.207 1.00 95.69 95 GLN A O 1
ATOM 798 N N . ALA A 1 96 ? -8.415 1.782 6.990 1.00 95.75 96 ALA A N 1
ATOM 799 C CA . ALA A 1 96 ? -8.837 1.113 5.763 1.00 95.75 96 ALA A CA 1
ATOM 800 C C . ALA A 1 96 ? -8.897 2.084 4.570 1.00 95.75 96 ALA A C 1
ATOM 802 O O . ALA A 1 96 ? -8.423 1.749 3.483 1.00 95.75 96 ALA A O 1
ATOM 803 N N . GLU A 1 97 ? -9.418 3.295 4.769 1.00 96.56 97 GLU A N 1
ATOM 804 C CA . GLU A 1 97 ? -9.431 4.352 3.752 1.00 96.56 97 GLU A CA 1
ATOM 805 C C . GLU A 1 97 ? -8.014 4.824 3.392 1.00 96.56 97 GLU A C 1
ATOM 807 O O . GLU A 1 97 ? -7.679 4.963 2.212 1.00 96.56 97 GLU A O 1
ATOM 812 N N . GLU A 1 98 ? -7.134 4.996 4.378 1.00 96.94 98 GLU A N 1
ATOM 813 C CA . GLU A 1 98 ? -5.723 5.323 4.155 1.00 96.94 98 GLU A CA 1
ATOM 814 C C . GLU A 1 98 ? -4.987 4.227 3.375 1.00 96.94 98 GLU A C 1
ATOM 816 O O . GLU A 1 98 ? -4.205 4.523 2.473 1.00 96.94 98 GLU A O 1
ATOM 821 N N . PHE A 1 99 ? -5.216 2.953 3.695 1.00 97.25 99 PHE A N 1
ATOM 822 C CA . PHE A 1 99 ? -4.604 1.847 2.960 1.00 97.25 99 PHE A CA 1
ATOM 823 C C . PHE A 1 99 ? -5.138 1.757 1.537 1.00 97.25 99 PHE A C 1
ATOM 825 O O . PHE A 1 99 ? -4.358 1.535 0.613 1.00 97.25 99 PHE A O 1
ATOM 832 N N . LYS A 1 100 ? -6.438 1.983 1.342 1.00 97.31 100 LYS A N 1
ATOM 833 C CA . LYS A 1 100 ? -7.048 2.003 0.014 1.00 97.31 100 LYS A CA 1
ATOM 834 C C . LYS A 1 100 ? -6.459 3.113 -0.856 1.00 97.31 100 LYS A C 1
ATOM 836 O O . LYS A 1 100 ? -5.998 2.843 -1.959 1.00 97.31 100 LYS A O 1
ATOM 841 N N . THR A 1 101 ? -6.394 4.337 -0.339 1.00 97.06 101 THR A N 1
ATOM 842 C CA . THR A 1 101 ? -5.809 5.478 -1.064 1.00 97.06 101 THR A CA 1
ATOM 843 C C . THR A 1 101 ? -4.317 5.276 -1.345 1.00 97.06 101 THR A C 1
ATOM 845 O O . THR A 1 101 ? -3.846 5.559 -2.449 1.00 97.06 101 THR A O 1
ATOM 848 N N . LYS A 1 102 ? -3.550 4.719 -0.399 1.00 96.88 102 LYS A N 1
ATOM 849 C CA . LYS A 1 102 ? -2.141 4.350 -0.628 1.00 96.88 102 LYS A CA 1
ATOM 850 C C . LYS A 1 102 ? -1.988 3.273 -1.701 1.00 96.88 102 LYS A C 1
ATOM 852 O O . LYS A 1 102 ? -1.061 3.361 -2.504 1.00 96.88 102 LYS A O 1
ATOM 857 N N . ALA A 1 103 ? -2.872 2.280 -1.732 1.00 96.56 103 ALA A N 1
ATOM 858 C CA . ALA A 1 103 ? -2.842 1.229 -2.743 1.00 96.56 103 ALA A CA 1
ATOM 859 C C . ALA A 1 103 ? -3.132 1.802 -4.136 1.00 96.56 103 ALA A C 1
ATOM 861 O O . ALA A 1 103 ? -2.322 1.618 -5.037 1.00 96.56 103 ALA A O 1
ATOM 862 N N . GLU A 1 104 ? -4.207 2.581 -4.280 1.00 96.31 104 GLU A N 1
ATOM 863 C CA . GLU A 1 104 ? -4.591 3.219 -5.548 1.00 96.31 104 GLU A CA 1
ATOM 864 C C . GLU A 1 104 ? -3.490 4.150 -6.081 1.00 96.31 104 GLU A C 1
ATOM 866 O O . GLU A 1 104 ? -3.140 4.110 -7.259 1.00 96.31 104 GLU A O 1
ATOM 871 N N . THR A 1 105 ? -2.889 4.966 -5.212 1.00 96.06 105 THR A N 1
ATOM 872 C CA . THR A 1 105 ? -1.797 5.873 -5.610 1.00 96.06 105 THR A CA 1
ATOM 873 C C . THR A 1 105 ? -0.520 5.122 -5.975 1.00 96.06 105 THR A C 1
ATOM 875 O O . THR A 1 105 ? 0.179 5.507 -6.914 1.00 96.06 105 THR A O 1
ATOM 878 N N . THR A 1 106 ? -0.207 4.037 -5.263 1.00 96.00 106 THR A N 1
ATOM 879 C CA . THR A 1 106 ? 0.947 3.191 -5.583 1.00 96.00 106 THR A CA 1
ATOM 880 C C . THR A 1 106 ? 0.733 2.467 -6.904 1.00 96.00 106 THR A C 1
ATOM 882 O O . THR A 1 106 ? 1.643 2.447 -7.722 1.00 96.00 106 THR A O 1
ATOM 885 N N . GLU A 1 107 ? -0.461 1.938 -7.155 1.00 96.19 107 GLU A N 1
ATOM 886 C CA . GLU A 1 107 ? -0.808 1.284 -8.416 1.00 96.19 107 GLU A CA 1
ATOM 887 C C . GLU A 1 107 ? -0.685 2.249 -9.601 1.00 96.19 107 GLU A C 1
ATOM 889 O O . GLU A 1 107 ? -0.012 1.935 -10.581 1.00 96.19 107 GLU A O 1
ATOM 894 N N . GLN A 1 108 ? -1.229 3.464 -9.481 1.00 95.88 108 GLN A N 1
ATOM 895 C CA . GLN A 1 108 ? -1.060 4.506 -10.499 1.00 95.88 108 GLN A CA 1
ATOM 896 C C . GLN A 1 108 ? 0.416 4.826 -10.747 1.00 95.88 108 GLN A C 1
ATOM 898 O O . GLN A 1 108 ? 0.849 4.954 -11.893 1.00 95.88 108 GLN A O 1
ATOM 903 N N . ARG A 1 109 ? 1.212 4.935 -9.678 1.00 95.62 109 ARG A N 1
ATOM 904 C CA . ARG A 1 109 ? 2.647 5.198 -9.790 1.00 95.62 109 ARG A CA 1
ATOM 905 C C . ARG A 1 109 ? 3.393 4.036 -10.444 1.00 95.62 109 ARG A C 1
ATOM 907 O O . ARG A 1 109 ? 4.279 4.288 -11.251 1.00 95.62 109 ARG A O 1
ATOM 914 N N . VAL A 1 110 ? 3.044 2.792 -10.123 1.00 95.69 110 VAL A N 1
ATOM 915 C CA . VAL A 1 110 ? 3.626 1.594 -10.744 1.00 95.69 110 VAL A CA 1
ATOM 916 C C . VAL A 1 110 ? 3.311 1.576 -12.235 1.00 95.69 110 VAL A C 1
ATOM 918 O O . VAL A 1 110 ? 4.241 1.484 -13.023 1.00 95.69 110 VAL A O 1
ATOM 921 N N . GLN A 1 111 ? 2.060 1.800 -12.641 1.00 95.25 111 GLN A N 1
ATOM 922 C CA . GLN A 1 111 ? 1.682 1.857 -14.060 1.00 95.25 111 GLN A CA 1
ATOM 923 C C . GLN A 1 111 ? 2.430 2.963 -14.822 1.00 95.25 111 GLN A C 1
ATOM 925 O O . GLN A 1 111 ? 2.906 2.755 -15.939 1.00 95.25 111 GLN A O 1
ATOM 930 N N . GLN A 1 112 ? 2.574 4.146 -14.216 1.00 94.62 112 GLN A N 1
ATOM 931 C CA . GLN A 1 112 ? 3.361 5.235 -14.800 1.00 94.62 112 GLN A CA 1
ATOM 932 C C . GLN A 1 112 ? 4.832 4.843 -14.961 1.00 94.62 112 GLN A C 1
ATOM 934 O O . GLN A 1 112 ? 5.417 5.081 -16.017 1.00 94.62 112 GLN A O 1
ATOM 939 N N . LEU A 1 113 ? 5.430 4.229 -13.937 1.00 94.62 113 LEU A N 1
ATOM 940 C CA . LEU A 1 113 ? 6.814 3.767 -13.990 1.00 94.62 113 LEU A CA 1
ATOM 941 C C . LEU A 1 113 ? 6.992 2.663 -15.031 1.00 94.62 113 LEU A C 1
ATOM 943 O O . LEU A 1 113 ? 7.904 2.763 -15.837 1.00 94.62 113 LEU A O 1
ATOM 947 N N . GLU A 1 114 ? 6.106 1.673 -15.087 1.00 92.50 114 GLU A N 1
ATOM 948 C CA . GLU A 1 114 ? 6.123 0.615 -16.102 1.00 92.50 114 GLU A CA 1
ATOM 949 C C . GLU A 1 114 ? 6.057 1.190 -17.521 1.00 92.50 114 GLU A C 1
ATOM 951 O O . GLU A 1 114 ? 6.813 0.765 -18.398 1.00 92.50 114 GLU A O 1
ATOM 956 N N . SER A 1 115 ? 5.217 2.205 -17.747 1.00 94.69 115 SER A N 1
ATOM 957 C CA . SER A 1 115 ? 5.145 2.902 -19.033 1.00 94.69 115 SER A CA 1
ATOM 958 C C . SER A 1 115 ? 6.449 3.631 -19.366 1.00 94.69 115 SER A C 1
ATOM 960 O O . SER A 1 115 ? 6.939 3.515 -20.488 1.00 94.69 115 SER A O 1
ATOM 962 N N . VAL A 1 116 ? 7.023 4.380 -18.420 1.00 94.62 116 VAL A N 1
ATOM 963 C CA . VAL A 1 116 ? 8.291 5.106 -18.626 1.00 94.62 116 VAL A CA 1
ATOM 964 C C . VAL A 1 116 ? 9.445 4.131 -18.868 1.00 94.62 116 VAL A C 1
ATOM 966 O O . VAL A 1 116 ? 10.267 4.349 -19.754 1.00 94.62 116 VAL A O 1
ATOM 969 N N . ILE A 1 117 ? 9.499 3.039 -18.108 1.00 92.44 117 ILE A N 1
ATOM 970 C CA . ILE A 1 117 ? 10.509 1.985 -18.234 1.00 92.44 117 ILE A CA 1
ATOM 971 C C . ILE A 1 117 ? 10.385 1.297 -19.599 1.00 92.44 117 ILE A C 1
ATOM 973 O O . ILE A 1 117 ? 11.401 1.063 -20.249 1.00 92.44 117 ILE A O 1
ATOM 977 N N . SER A 1 118 ? 9.164 1.028 -20.070 1.00 91.44 118 SER A N 1
ATOM 978 C CA . SER A 1 118 ? 8.933 0.452 -21.402 1.00 91.44 118 SER A CA 1
ATOM 979 C C . SER A 1 118 ? 9.395 1.399 -22.514 1.00 91.44 118 SER A C 1
ATOM 981 O O . SER A 1 118 ? 10.149 0.986 -23.387 1.00 91.44 118 SER A O 1
ATOM 983 N N . GLN A 1 119 ? 9.059 2.691 -22.424 1.00 93.50 119 GLN A N 1
ATOM 984 C CA . GLN A 1 119 ? 9.546 3.709 -23.367 1.00 93.50 119 GLN A CA 1
ATOM 985 C C . GLN A 1 119 ? 11.077 3.815 -23.373 1.00 93.50 119 GLN A C 1
ATOM 987 O O . GLN A 1 119 ? 11.693 3.974 -24.427 1.00 93.50 119 GLN A O 1
ATOM 992 N N . LEU A 1 120 ? 11.708 3.715 -22.200 1.00 90.75 120 LEU A N 1
ATOM 993 C CA . LEU A 1 120 ? 13.163 3.722 -22.081 1.00 90.75 120 LEU A CA 1
ATOM 994 C C . LEU A 1 120 ? 13.778 2.471 -22.718 1.00 90.75 120 LEU A C 1
ATOM 996 O O . LEU A 1 120 ? 14.802 2.580 -23.394 1.00 90.75 120 LEU A O 1
ATOM 1000 N N . LEU A 1 121 ? 13.160 1.301 -22.529 1.00 90.75 121 LEU A N 1
ATOM 1001 C CA . LEU A 1 121 ? 13.585 0.064 -23.180 1.00 90.75 121 LEU A CA 1
ATOM 1002 C C . LEU A 1 121 ? 13.507 0.192 -24.700 1.00 90.75 121 LEU A C 1
ATOM 1004 O O . LEU A 1 121 ? 14.497 -0.106 -25.362 1.00 90.75 121 LEU A O 1
ATOM 1008 N N . ASP A 1 122 ? 12.401 0.693 -25.243 1.00 90.88 122 ASP A N 1
ATOM 1009 C CA . ASP A 1 122 ? 12.235 0.876 -26.687 1.00 90.88 122 ASP A CA 1
ATOM 1010 C C . ASP A 1 122 ? 13.296 1.834 -27.255 1.00 90.88 122 ASP A C 1
ATOM 1012 O O . ASP A 1 122 ? 14.002 1.489 -28.205 1.00 90.88 122 ASP A O 1
ATOM 1016 N N . ALA A 1 123 ? 13.527 2.978 -26.600 1.00 90.12 123 ALA A N 1
ATOM 1017 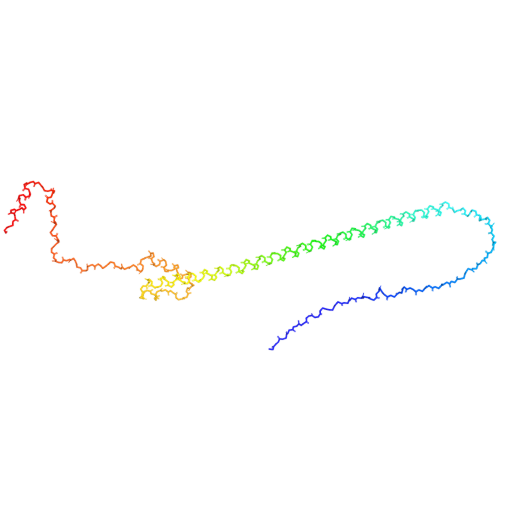C CA . ALA A 1 123 ? 14.581 3.920 -26.986 1.00 90.12 123 ALA A CA 1
ATOM 1018 C C . ALA A 1 123 ? 15.993 3.298 -26.923 1.00 90.12 123 ALA A C 1
ATOM 1020 O O . ALA A 1 123 ? 16.877 3.620 -27.724 1.00 90.12 123 ALA A O 1
ATOM 1021 N N . LYS A 1 124 ? 16.242 2.395 -25.968 1.00 86.88 124 LYS A N 1
ATOM 1022 C CA . LYS A 1 124 ? 17.501 1.641 -25.889 1.00 86.88 124 LYS A CA 1
ATOM 1023 C C . LYS A 1 124 ? 17.608 0.596 -27.001 1.00 86.88 124 LYS A C 1
ATOM 1025 O O . LYS A 1 124 ? 18.686 0.462 -27.574 1.00 86.88 124 LYS A O 1
ATOM 1030 N N . LEU A 1 125 ? 16.522 -0.096 -27.343 1.00 87.88 125 LEU A N 1
ATOM 1031 C CA . LEU A 1 125 ? 16.483 -1.079 -28.430 1.00 87.88 125 LEU A CA 1
ATOM 1032 C C . LEU A 1 125 ? 16.723 -0.439 -29.803 1.00 87.88 125 LEU A C 1
ATOM 1034 O O . LEU A 1 125 ? 17.415 -1.032 -30.630 1.00 87.88 125 LEU A O 1
ATOM 1038 N N . GLU A 1 126 ? 16.228 0.778 -30.037 1.00 88.56 126 GLU A N 1
ATOM 1039 C CA . GLU A 1 126 ? 16.497 1.537 -31.267 1.00 88.56 126 GLU A CA 1
ATOM 1040 C C . GLU A 1 126 ? 17.991 1.816 -31.475 1.00 88.56 126 GLU A C 1
ATOM 1042 O O . GLU A 1 126 ? 18.490 1.715 -32.595 1.00 88.56 126 GLU A O 1
ATOM 1047 N N . ASN A 1 127 ? 18.724 2.100 -30.395 1.00 85.19 127 ASN A N 1
ATOM 1048 C CA . ASN A 1 127 ? 20.166 2.353 -30.444 1.00 85.19 127 ASN A CA 1
ATOM 1049 C C . ASN A 1 127 ? 21.010 1.076 -30.602 1.00 85.19 127 ASN A C 1
ATOM 1051 O O . ASN A 1 127 ? 22.192 1.156 -30.945 1.00 85.19 127 ASN A O 1
ATOM 1055 N N . ILE A 1 128 ? 20.428 -0.100 -30.350 1.00 86.06 128 ILE A N 1
ATOM 1056 C CA . ILE A 1 128 ? 21.107 -1.390 -30.474 1.00 86.06 128 ILE A CA 1
ATOM 1057 C C . ILE A 1 128 ? 20.990 -1.891 -31.926 1.00 86.06 128 ILE A C 1
ATOM 1059 O O . ILE A 1 128 ? 19.870 -1.993 -32.442 1.00 86.06 128 ILE A O 1
ATOM 1063 N N . PRO A 1 129 ? 22.114 -2.250 -32.587 1.00 85.56 129 PRO A N 1
ATOM 1064 C CA . PRO A 1 129 ? 22.082 -2.846 -33.923 1.00 85.56 129 PRO A CA 1
ATOM 1065 C C . PRO A 1 129 ? 21.263 -4.144 -33.944 1.00 85.56 129 PRO A C 1
ATOM 1067 O O . PRO A 1 129 ? 21.327 -4.919 -32.989 1.00 85.56 129 PRO A O 1
ATOM 1070 N N . GLU A 1 130 ? 20.528 -4.396 -35.032 1.00 83.25 130 GLU A N 1
ATOM 1071 C CA . GLU A 1 130 ? 19.600 -5.536 -35.144 1.00 83.25 130 GLU A CA 1
ATOM 1072 C C . GLU A 1 130 ? 20.261 -6.889 -34.847 1.00 83.25 130 GLU A C 1
ATOM 1074 O O . GLU A 1 130 ? 19.693 -7.676 -34.096 1.00 83.25 130 GLU A O 1
ATOM 1079 N N . ASP A 1 131 ? 21.502 -7.094 -35.300 1.00 84.81 131 ASP A N 1
ATOM 1080 C CA . ASP A 1 131 ? 22.290 -8.317 -35.071 1.00 84.81 131 ASP A CA 1
ATOM 1081 C C . ASP A 1 131 ? 22.437 -8.696 -33.585 1.00 84.81 131 ASP A C 1
ATOM 1083 O O . ASP A 1 131 ? 22.620 -9.863 -33.244 1.00 84.81 131 ASP A O 1
ATOM 1087 N N . PHE A 1 132 ? 22.383 -7.711 -32.683 1.00 84.62 132 PHE A N 1
ATOM 1088 C CA . PHE A 1 132 ? 22.518 -7.932 -31.244 1.00 84.62 132 PHE A CA 1
ATOM 1089 C C . PHE A 1 132 ? 21.176 -7.954 -30.502 1.00 84.62 132 PHE A C 1
ATOM 1091 O O . PHE A 1 132 ? 21.163 -8.252 -29.305 1.00 84.62 132 PHE A O 1
ATOM 1098 N N . ARG A 1 133 ? 20.050 -7.664 -31.169 1.00 84.19 133 ARG A N 1
ATOM 1099 C CA . ARG A 1 133 ? 18.714 -7.709 -30.544 1.00 84.19 133 ARG A CA 1
ATOM 1100 C C . ARG A 1 133 ? 18.313 -9.137 -30.180 1.00 84.19 133 ARG A C 1
ATOM 1102 O O . ARG A 1 133 ? 17.734 -9.344 -29.117 1.00 84.19 133 ARG A O 1
ATOM 1109 N N . ASP A 1 134 ? 18.726 -10.112 -30.984 1.00 85.56 134 ASP A N 1
ATOM 1110 C CA . ASP A 1 134 ? 18.481 -11.542 -30.746 1.00 85.56 134 ASP A CA 1
ATOM 1111 C C . ASP A 1 134 ? 19.205 -12.090 -29.506 1.00 85.56 134 ASP A C 1
ATOM 1113 O O . ASP A 1 134 ? 18.831 -13.131 -28.966 1.00 85.56 134 ASP A O 1
ATOM 1117 N N . LEU A 1 135 ? 20.235 -11.390 -29.019 1.00 86.44 135 LEU A N 1
ATOM 1118 C CA . LEU A 1 135 ? 20.950 -11.782 -27.803 1.00 86.44 135 LEU A CA 1
ATOM 1119 C C . LEU A 1 135 ? 20.185 -11.428 -26.524 1.00 86.44 135 LEU A C 1
ATOM 1121 O O . LEU A 1 135 ? 20.571 -11.889 -25.448 1.00 86.44 135 LEU A O 1
ATOM 1125 N N . ILE A 1 136 ? 19.132 -10.609 -26.622 1.00 87.19 136 ILE A N 1
ATOM 1126 C CA . ILE A 1 136 ? 18.332 -10.182 -25.476 1.00 87.19 136 ILE A CA 1
ATOM 1127 C C . ILE A 1 136 ? 17.349 -11.305 -25.120 1.00 87.19 136 ILE A C 1
ATOM 1129 O O . ILE A 1 136 ? 16.467 -11.627 -25.919 1.00 87.19 136 ILE A O 1
ATOM 1133 N N . PRO A 1 137 ? 17.430 -11.891 -23.912 1.00 88.75 137 PRO A N 1
ATOM 1134 C CA . PRO A 1 137 ? 16.527 -12.969 -23.528 1.00 88.75 137 PRO A CA 1
ATOM 1135 C C . PRO A 1 137 ? 15.059 -12.513 -23.506 1.00 88.75 137 PRO A C 1
ATOM 1137 O O . PRO A 1 137 ? 14.688 -11.546 -22.832 1.00 88.75 137 PRO A O 1
ATOM 1140 N N . ALA A 1 138 ? 14.190 -13.233 -24.221 1.00 84.69 138 ALA A N 1
ATOM 1141 C CA . ALA A 1 138 ? 12.769 -12.891 -24.324 1.00 84.69 138 ALA A CA 1
ATOM 1142 C C . ALA A 1 138 ? 12.003 -13.091 -23.003 1.00 84.69 138 ALA A C 1
ATOM 1144 O O . ALA A 1 138 ? 11.037 -12.373 -22.742 1.00 84.69 138 ALA A O 1
ATOM 1145 N N . ASN A 1 139 ? 12.461 -14.026 -22.165 1.00 88.44 139 ASN A N 1
ATOM 1146 C CA . ASN A 1 139 ? 11.841 -14.445 -20.905 1.00 88.44 139 ASN A CA 1
ATOM 1147 C C . ASN A 1 139 ? 12.089 -13.497 -19.717 1.00 88.44 139 ASN A C 1
ATOM 1149 O O . ASN A 1 139 ? 11.694 -13.818 -18.599 1.00 88.44 139 ASN A O 1
ATOM 1153 N N . PHE A 1 140 ? 12.762 -12.366 -19.931 1.00 88.56 140 PHE A N 1
ATOM 1154 C CA . PHE A 1 140 ? 13.030 -11.375 -18.889 1.00 88.56 140 PHE A CA 1
ATOM 1155 C C . PHE A 1 140 ? 11.891 -10.362 -18.747 1.00 88.56 140 PHE A C 1
ATOM 1157 O O . PHE A 1 140 ? 11.223 -10.011 -19.726 1.00 88.56 140 PHE A O 1
ATOM 1164 N N . THR A 1 141 ? 11.710 -9.846 -17.529 1.00 89.94 141 THR A N 1
ATOM 1165 C CA . THR A 1 141 ? 10.875 -8.659 -17.298 1.00 89.94 141 THR A CA 1
ATOM 1166 C C . THR A 1 141 ? 11.538 -7.417 -17.908 1.00 89.94 141 THR A C 1
ATOM 1168 O O . THR A 1 141 ? 12.731 -7.422 -18.213 1.00 89.94 141 THR A O 1
ATOM 1171 N N . VAL A 1 142 ? 10.776 -6.339 -18.114 1.00 87.94 142 VAL A N 1
ATOM 1172 C CA . VAL A 1 142 ? 11.280 -5.102 -18.748 1.00 87.94 142 VAL A CA 1
ATOM 1173 C C . VAL A 1 142 ? 12.489 -4.534 -17.987 1.00 87.94 142 VAL A C 1
ATOM 1175 O O . VAL A 1 142 ? 13.495 -4.172 -18.595 1.00 87.94 142 VAL A O 1
ATOM 1178 N N . GLU A 1 143 ? 12.439 -4.551 -16.655 1.00 88.44 143 GLU A N 1
ATOM 1179 C CA . GLU A 1 143 ? 13.533 -4.111 -15.778 1.00 88.44 143 GLU A CA 1
ATOM 1180 C C . GLU A 1 143 ? 14.796 -4.964 -15.951 1.00 88.44 143 GLU A C 1
ATOM 1182 O O . GLU A 1 143 ? 15.896 -4.439 -16.122 1.00 88.44 143 GLU A O 1
ATOM 1187 N N . GLN A 1 144 ? 14.636 -6.289 -15.987 1.00 91.12 144 GLN A N 1
ATOM 1188 C CA . GLN A 1 144 ? 15.743 -7.226 -16.182 1.00 91.12 144 GLN A CA 1
ATOM 1189 C C . GLN A 1 144 ? 16.368 -7.092 -17.574 1.00 91.12 144 GLN A C 1
ATOM 1191 O O . GLN A 1 144 ? 17.585 -7.204 -17.725 1.00 91.12 144 GLN A O 1
ATOM 1196 N N . LYS A 1 145 ? 15.553 -6.823 -18.603 1.00 89.62 145 LYS A N 1
ATOM 1197 C CA . LYS A 1 145 ? 16.048 -6.530 -19.956 1.00 89.62 145 LYS A CA 1
ATOM 1198 C C . LYS A 1 145 ? 16.909 -5.273 -19.956 1.00 89.62 145 LYS A C 1
ATOM 1200 O O . LYS A 1 145 ? 18.002 -5.297 -20.513 1.00 89.62 145 LYS A O 1
ATOM 1205 N N . LEU A 1 146 ? 16.462 -4.206 -19.296 1.00 89.00 146 LEU A N 1
ATOM 1206 C CA . LEU A 1 146 ? 17.238 -2.972 -19.169 1.00 89.00 146 LEU A CA 1
ATOM 1207 C C . LEU A 1 146 ? 18.552 -3.177 -18.413 1.00 89.00 146 LEU A C 1
ATOM 1209 O O . LEU A 1 146 ? 19.585 -2.677 -18.855 1.00 89.00 146 LEU A O 1
ATOM 1213 N N . GLU A 1 147 ? 18.544 -3.931 -17.315 1.00 91.38 147 GLU A N 1
ATOM 1214 C CA . GLU A 1 147 ? 19.761 -4.243 -16.558 1.00 91.38 147 GLU A CA 1
ATOM 1215 C C . GLU A 1 147 ? 20.757 -5.064 -17.392 1.00 91.38 147 GLU A C 1
ATOM 1217 O O . GLU A 1 147 ? 21.965 -4.785 -17.399 1.00 91.38 147 GLU A O 1
ATOM 1222 N N . TRP A 1 148 ? 20.258 -6.044 -18.149 1.00 92.81 148 TRP A N 1
ATOM 1223 C CA . TRP A 1 148 ? 21.076 -6.822 -19.074 1.00 92.81 148 TRP A CA 1
ATOM 1224 C C . TRP A 1 148 ? 21.682 -5.931 -20.159 1.00 92.81 148 TRP A C 1
ATOM 1226 O O . TRP A 1 148 ? 22.893 -5.985 -20.375 1.00 92.81 148 TRP A O 1
ATOM 1236 N N . ILE A 1 149 ? 20.873 -5.068 -20.786 1.00 89.50 149 ILE A N 1
ATOM 1237 C CA . ILE A 1 149 ? 21.327 -4.115 -21.808 1.00 89.50 149 ILE A CA 1
ATOM 1238 C C . ILE A 1 149 ? 22.397 -3.193 -21.225 1.00 89.50 149 ILE A C 1
ATOM 1240 O O . ILE A 1 149 ? 23.458 -3.051 -21.824 1.00 89.50 149 ILE A O 1
ATOM 1244 N N . ALA A 1 150 ? 22.173 -2.618 -20.042 1.00 88.69 150 ALA A N 1
ATOM 1245 C CA . ALA A 1 150 ? 23.141 -1.745 -19.383 1.00 88.69 150 ALA A CA 1
ATOM 1246 C C . ALA A 1 150 ? 24.463 -2.475 -19.084 1.00 88.69 150 ALA A C 1
ATOM 1248 O O . ALA A 1 150 ? 25.551 -1.928 -19.280 1.00 88.69 150 ALA A O 1
ATOM 1249 N N . THR A 1 151 ? 24.390 -3.737 -18.658 1.00 90.81 151 THR A N 1
ATOM 1250 C CA . THR A 1 151 ? 25.572 -4.572 -18.412 1.00 90.81 151 THR A CA 1
ATOM 1251 C C . THR A 1 151 ? 26.303 -4.916 -19.710 1.00 90.81 151 THR A C 1
ATOM 1253 O O . THR A 1 151 ? 27.534 -4.885 -19.747 1.00 90.81 151 THR A O 1
ATOM 1256 N N . ALA A 1 152 ? 25.574 -5.231 -20.780 1.00 88.81 152 ALA A N 1
ATOM 1257 C CA . ALA A 1 152 ? 26.123 -5.517 -22.101 1.00 88.81 152 ALA A CA 1
ATOM 1258 C C . ALA A 1 152 ? 26.775 -4.273 -22.730 1.00 88.81 152 ALA A C 1
ATOM 1260 O O . ALA A 1 152 ? 27.888 -4.356 -23.253 1.00 88.81 152 ALA A O 1
ATOM 1261 N N . GLU A 1 153 ? 26.137 -3.110 -22.596 1.00 86.56 153 GLU A N 1
ATOM 1262 C CA . GLU A 1 153 ? 26.652 -1.804 -23.015 1.00 86.56 153 GLU A CA 1
ATOM 1263 C C . GLU A 1 153 ? 27.950 -1.473 -22.269 1.00 86.56 153 GLU A C 1
ATOM 1265 O O . GLU A 1 153 ? 28.968 -1.187 -22.899 1.00 86.56 153 GLU A O 1
ATOM 1270 N N . LYS A 1 154 ? 27.973 -1.636 -20.939 1.00 88.94 154 LYS A N 1
ATOM 1271 C CA . LYS A 1 154 ? 29.178 -1.441 -20.115 1.00 88.94 154 LYS A CA 1
ATOM 1272 C C . LYS A 1 154 ? 30.317 -2.396 -20.483 1.00 88.94 154 LYS A C 1
ATOM 1274 O O . LYS A 1 154 ? 31.484 -2.026 -20.385 1.00 88.94 154 LYS A O 1
ATOM 1279 N N . LYS A 1 155 ? 29.995 -3.623 -20.899 1.00 88.38 155 LYS A N 1
ATOM 1280 C CA . LYS A 1 155 ? 30.974 -4.602 -21.400 1.00 88.38 155 LYS A CA 1
ATOM 1281 C C . LYS A 1 155 ? 31.441 -4.308 -22.831 1.00 88.38 155 LYS A C 1
ATOM 1283 O O . LYS A 1 155 ? 32.313 -5.012 -23.328 1.00 88.38 155 LYS A O 1
ATOM 1288 N N . GLY A 1 156 ? 30.887 -3.286 -23.483 1.00 86.19 156 GLY A N 1
ATOM 1289 C CA . GLY A 1 156 ? 31.252 -2.885 -24.837 1.00 86.19 156 GLY A CA 1
ATOM 1290 C C . GLY A 1 156 ? 30.660 -3.776 -25.928 1.00 86.19 156 GLY A C 1
ATOM 1291 O O . GLY A 1 156 ? 31.158 -3.747 -27.048 1.00 86.19 156 GLY A O 1
ATOM 1292 N N . LEU A 1 157 ? 29.606 -4.553 -25.637 1.00 85.00 157 LEU A N 1
ATOM 1293 C CA . LEU A 1 157 ? 28.987 -5.458 -26.616 1.00 85.00 157 LEU A CA 1
ATOM 1294 C C . LEU A 1 157 ? 28.445 -4.699 -27.838 1.00 85.00 157 LEU A C 1
ATOM 1296 O O . LEU A 1 157 ? 28.536 -5.191 -28.958 1.00 85.00 157 LEU A O 1
ATOM 1300 N N . PHE A 1 158 ? 27.940 -3.482 -27.619 1.00 84.12 158 PHE A N 1
AT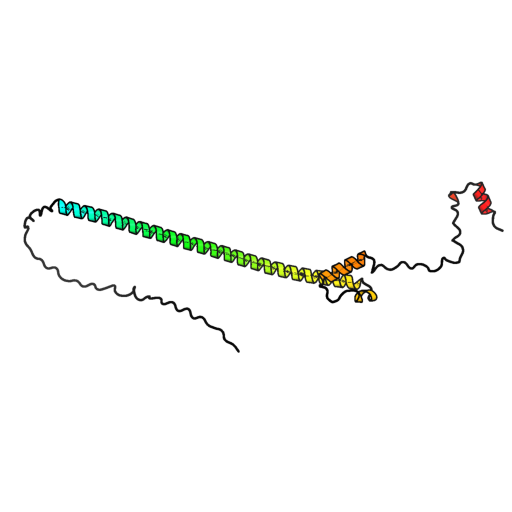OM 1301 C CA . PHE A 1 158 ? 27.409 -2.602 -28.665 1.00 84.12 158 PHE A CA 1
ATOM 1302 C C . PHE A 1 158 ? 28.426 -1.563 -29.165 1.00 84.12 158 PHE A C 1
ATOM 1304 O O . PHE A 1 158 ? 28.096 -0.726 -30.005 1.00 84.12 158 PHE A O 1
ATOM 1311 N N . ALA A 1 159 ? 29.664 -1.575 -28.657 1.00 79.25 159 ALA A N 1
ATOM 1312 C CA . ALA A 1 159 ? 30.684 -0.641 -29.111 1.00 79.25 159 ALA A CA 1
ATOM 1313 C C . ALA A 1 159 ? 31.119 -1.007 -30.539 1.00 79.25 159 ALA A C 1
ATOM 1315 O O . ALA A 1 159 ? 31.517 -2.142 -30.813 1.00 79.25 159 ALA A O 1
ATOM 1316 N N . LYS A 1 160 ? 31.075 -0.040 -31.464 1.00 69.38 160 LYS A N 1
ATOM 1317 C CA . LYS A 1 160 ? 31.627 -0.226 -32.811 1.00 69.38 160 LYS A CA 1
ATOM 1318 C C . LYS A 1 160 ? 33.121 -0.518 -32.678 1.00 69.38 160 LYS A C 1
ATOM 1320 O O . LYS A 1 160 ? 33.870 0.324 -32.183 1.00 69.38 160 LYS A O 1
ATOM 1325 N N . LYS A 1 161 ? 33.551 -1.711 -33.106 1.00 67.00 161 LYS A N 1
ATOM 1326 C CA . LYS A 1 161 ? 34.976 -2.060 -33.149 1.00 67.00 161 LYS A CA 1
ATOM 1327 C C . LYS A 1 161 ? 35.698 -1.004 -33.995 1.00 67.00 161 LYS A C 1
ATOM 1329 O O . LYS A 1 161 ? 35.239 -0.747 -35.112 1.00 67.00 161 LYS A O 1
ATOM 1334 N N . PRO A 1 162 ? 36.792 -0.390 -33.509 1.00 66.88 162 PRO A N 1
ATOM 1335 C CA . PRO A 1 162 ? 37.618 0.433 -34.377 1.00 66.88 162 PRO A CA 1
ATOM 1336 C C . PRO A 1 162 ? 38.070 -0.458 -35.534 1.00 66.88 162 PRO A C 1
ATOM 1338 O O . PRO A 1 162 ? 38.529 -1.578 -35.302 1.00 66.88 162 PRO A O 1
ATOM 1341 N N . GLN A 1 163 ? 37.876 -0.002 -36.773 1.00 62.34 163 GLN A N 1
ATOM 1342 C CA . GLN A 1 163 ? 38.424 -0.692 -37.934 1.00 62.34 163 GLN A CA 1
ATOM 1343 C C . GLN A 1 163 ? 39.943 -0.734 -37.755 1.00 62.34 163 GLN A C 1
ATOM 1345 O O . GLN A 1 163 ? 40.627 0.268 -37.949 1.00 62.34 163 GLN A O 1
ATOM 1350 N N . GLN A 1 164 ? 40.466 -1.881 -37.322 1.00 66.19 164 GLN A N 1
ATOM 1351 C CA . GLN A 1 164 ? 41.886 -2.156 -37.444 1.00 66.19 164 GLN A CA 1
ATOM 1352 C C . GLN A 1 164 ? 42.168 -2.213 -38.937 1.00 66.19 164 GLN A C 1
ATOM 1354 O O . GLN A 1 164 ? 41.628 -3.063 -39.645 1.00 66.19 164 GLN A O 1
ATOM 1359 N N . GLN A 1 165 ? 42.962 -1.258 -39.409 1.00 67.38 165 GLN A N 1
ATOM 1360 C CA . GLN A 1 165 ? 43.506 -1.278 -40.755 1.00 67.38 165 GLN A CA 1
ATOM 1361 C C . GLN A 1 165 ? 44.370 -2.542 -40.830 1.00 67.38 165 GLN A C 1
ATOM 1363 O O . GLN A 1 165 ? 45.394 -2.651 -40.158 1.00 67.38 165 GLN A O 1
ATOM 1368 N N . ILE A 1 166 ? 43.875 -3.575 -41.513 1.00 59.25 166 ILE A N 1
ATOM 1369 C CA . ILE A 1 166 ? 44.647 -4.794 -41.741 1.00 59.25 166 ILE A CA 1
ATOM 1370 C C . ILE A 1 166 ? 45.624 -4.463 -42.864 1.00 59.25 166 ILE A C 1
ATOM 1372 O O . ILE A 1 166 ? 45.233 -4.363 -44.024 1.00 59.25 166 ILE A O 1
ATOM 1376 N N . GLY A 1 167 ? 46.880 -4.274 -42.467 1.00 66.31 167 GLY A N 1
ATOM 1377 C CA . GLY A 1 167 ? 47.961 -3.773 -43.304 1.00 66.31 167 GLY A CA 1
ATOM 1378 C C . GLY A 1 167 ? 48.324 -2.357 -42.880 1.00 66.31 167 GLY A C 1
ATOM 1379 O O . GLY A 1 167 ? 47.515 -1.447 -43.033 1.00 66.31 167 GLY A O 1
ATOM 1380 N N . ASP A 1 168 ? 49.533 -2.177 -42.348 1.00 67.81 168 ASP A N 1
ATOM 1381 C CA . ASP A 1 168 ? 50.164 -0.860 -42.400 1.00 67.81 168 ASP A CA 1
ATOM 1382 C C . ASP A 1 168 ? 50.233 -0.446 -43.874 1.00 67.81 168 ASP A C 1
ATOM 1384 O O . ASP A 1 168 ? 50.522 -1.287 -44.737 1.00 67.81 168 ASP A O 1
ATOM 1388 N N . ASP A 1 169 ? 49.959 0.826 -44.166 1.00 64.94 169 ASP A N 1
ATOM 1389 C CA . ASP A 1 169 ? 50.149 1.387 -45.498 1.00 64.94 169 ASP A CA 1
ATOM 1390 C C . ASP A 1 169 ? 51.540 0.977 -46.006 1.00 64.94 169 ASP A C 1
ATOM 1392 O O . ASP A 1 169 ? 52.570 1.397 -45.485 1.00 64.94 169 ASP A O 1
ATOM 1396 N N . THR A 1 170 ? 51.602 0.147 -47.051 1.00 61.50 170 THR A N 1
ATOM 1397 C CA . THR A 1 170 ? 52.870 -0.254 -47.689 1.00 61.50 170 THR A CA 1
ATOM 1398 C C . THR A 1 170 ? 53.557 0.910 -48.415 1.00 61.50 170 THR A C 1
ATOM 1400 O O . THR A 1 170 ? 54.560 0.712 -49.100 1.00 61.50 170 THR A O 1
ATOM 1403 N N . ASN A 1 171 ? 53.030 2.129 -48.278 1.00 62.62 171 ASN A N 1
ATOM 1404 C CA . ASN A 1 171 ? 53.744 3.349 -48.598 1.00 62.62 171 ASN A CA 1
ATOM 1405 C C . ASN A 1 171 ? 54.531 3.792 -47.368 1.00 62.62 171 ASN A C 1
ATOM 1407 O O . ASN A 1 171 ? 53.961 3.996 -46.303 1.00 62.62 171 ASN A O 1
ATOM 1411 N N . ALA A 1 172 ? 55.848 3.923 -47.556 1.00 63.94 172 ALA A N 1
ATOM 1412 C CA . ALA A 1 172 ? 56.825 4.294 -46.538 1.00 63.94 172 ALA A CA 1
ATOM 1413 C C . ALA A 1 172 ? 56.273 5.333 -45.546 1.00 63.94 172 ALA A C 1
ATOM 1415 O O . ALA A 1 172 ? 55.639 6.293 -45.997 1.00 63.94 172 ALA A O 1
ATOM 1416 N N . PRO A 1 173 ? 56.535 5.164 -44.232 1.00 56.91 173 PRO A N 1
ATOM 1417 C CA . PRO A 1 173 ? 55.953 6.008 -43.204 1.00 56.91 173 PRO A CA 1
ATOM 1418 C C . PRO A 1 173 ? 56.197 7.464 -43.566 1.00 56.91 173 PRO A C 1
ATOM 1420 O O . PRO A 1 173 ? 57.323 7.857 -43.891 1.00 56.91 173 PRO A O 1
ATOM 1423 N N . ASP A 1 174 ? 55.088 8.196 -43.559 1.00 58.72 174 ASP A N 1
ATOM 1424 C CA . ASP A 1 174 ? 54.953 9.629 -43.745 1.00 58.72 174 ASP A CA 1
ATOM 1425 C C . ASP A 1 174 ? 56.266 10.328 -43.383 1.00 58.72 174 ASP A C 1
ATOM 1427 O O . ASP A 1 174 ? 56.719 10.249 -42.235 1.00 58.72 174 ASP A O 1
ATOM 1431 N N . LYS A 1 175 ? 56.938 10.919 -44.385 1.00 60.19 175 LYS A N 1
ATOM 1432 C CA . LYS A 1 175 ? 58.183 11.664 -44.175 1.00 60.19 175 LYS A CA 1
ATOM 1433 C C . LYS A 1 175 ? 57.894 12.644 -43.054 1.00 60.19 175 LYS A C 1
ATOM 1435 O O . LYS A 1 175 ? 57.166 13.611 -43.276 1.00 60.19 175 LYS A O 1
ATOM 1440 N N . GLN A 1 176 ? 58.429 12.361 -41.866 1.00 61.19 176 GLN A N 1
ATOM 1441 C CA . GLN A 1 176 ? 58.270 13.213 -40.700 1.00 61.19 176 GLN A CA 1
ATOM 1442 C C . GLN A 1 176 ? 58.561 14.630 -41.171 1.00 61.19 176 GLN A C 1
ATOM 1444 O O . GLN A 1 176 ? 59.654 14.900 -41.676 1.00 61.19 176 GLN A O 1
ATOM 1449 N N . LYS A 1 177 ? 57.552 15.505 -41.121 1.00 62.06 177 LYS A N 1
ATOM 1450 C CA . LYS A 1 177 ? 57.737 16.919 -41.430 1.00 62.06 177 LYS A CA 1
ATOM 1451 C C . LYS A 1 177 ? 58.697 17.440 -40.377 1.00 62.06 177 LYS A C 1
ATOM 1453 O O . LYS A 1 177 ? 58.295 17.731 -39.257 1.00 62.06 177 LYS A O 1
ATOM 1458 N N . VAL A 1 178 ? 59.977 17.445 -40.727 1.00 66.62 178 VAL A N 1
ATOM 1459 C CA . VAL A 1 178 ? 61.052 17.967 -39.900 1.00 66.62 178 VAL A CA 1
ATOM 1460 C C . VAL A 1 178 ? 60.686 19.419 -39.605 1.00 66.62 178 VAL A C 1
ATOM 1462 O O . VAL A 1 178 ? 60.582 20.231 -40.525 1.00 66.62 178 VAL A O 1
ATOM 1465 N N . ASP A 1 179 ? 60.384 19.717 -38.341 1.00 71.12 179 ASP A N 1
ATOM 1466 C CA . ASP A 1 179 ? 59.939 21.045 -37.927 1.00 71.12 179 ASP A CA 1
ATOM 1467 C C . ASP A 1 179 ? 61.108 22.022 -38.060 1.00 71.12 179 ASP A C 1
ATOM 1469 O O . ASP A 1 179 ? 62.005 22.058 -37.216 1.00 71.12 179 ASP A O 1
ATOM 1473 N N . LEU A 1 180 ? 61.092 22.801 -39.144 1.00 71.44 180 LEU A N 1
ATOM 1474 C CA . LEU A 1 180 ? 62.146 23.729 -39.564 1.00 71.44 180 LEU A CA 1
ATOM 1475 C C . LEU A 1 180 ? 62.534 24.745 -38.479 1.00 71.44 180 LEU A C 1
ATOM 1477 O O . LEU A 1 180 ? 63.643 25.273 -38.511 1.00 71.44 180 LEU A O 1
ATOM 1481 N N . ASN A 1 181 ? 61.653 24.988 -37.507 1.00 74.12 181 ASN A N 1
ATOM 1482 C CA . ASN A 1 181 ? 61.887 25.920 -36.405 1.00 74.12 181 ASN A CA 1
ATOM 1483 C C . ASN A 1 181 ? 62.792 25.349 -35.306 1.00 74.12 181 ASN A C 1
ATOM 1485 O O . ASN A 1 181 ? 63.303 26.098 -34.477 1.00 74.12 181 ASN A O 1
ATOM 1489 N N . SER A 1 182 ? 62.985 24.031 -35.287 1.00 73.88 182 SER A N 1
ATOM 1490 C CA . SER A 1 182 ? 63.782 23.331 -34.276 1.00 73.88 182 SER A CA 1
ATOM 1491 C C . SER A 1 182 ? 65.195 22.966 -34.752 1.00 73.88 182 SER A C 1
ATOM 1493 O O . SER A 1 182 ? 65.979 22.409 -33.983 1.00 73.88 182 SER A O 1
ATOM 1495 N N . LEU A 1 183 ? 65.557 23.317 -35.994 1.00 78.25 183 LEU A N 1
ATOM 1496 C CA . LEU A 1 183 ? 66.880 23.035 -36.556 1.00 78.25 183 LEU A CA 1
ATOM 1497 C C . LEU A 1 183 ? 67.853 24.200 -36.393 1.00 78.25 183 LEU A C 1
ATOM 1499 O O . LEU A 1 183 ? 67.519 25.371 -36.561 1.00 78.25 183 LEU A O 1
ATOM 1503 N N . ASN A 1 184 ? 69.111 23.853 -36.129 1.00 81.44 184 ASN A N 1
ATOM 1504 C CA . ASN A 1 184 ? 70.214 24.808 -36.139 1.00 81.44 184 ASN A CA 1
ATOM 1505 C C . ASN A 1 184 ? 70.430 25.336 -37.579 1.00 81.44 184 ASN A C 1
ATOM 1507 O O . ASN A 1 184 ? 70.311 24.550 -38.524 1.00 81.44 184 ASN A O 1
ATOM 1511 N N . PRO A 1 185 ? 70.797 26.619 -37.777 1.00 81.75 185 PRO A N 1
ATOM 1512 C CA . PRO A 1 185 ? 71.111 27.206 -39.085 1.00 81.75 185 PRO A CA 1
ATOM 1513 C C . PRO A 1 185 ? 71.934 26.326 -40.043 1.00 81.75 185 PRO A C 1
ATOM 1515 O O . PRO A 1 185 ? 71.665 26.303 -41.243 1.00 81.75 185 PRO A O 1
ATOM 1518 N N . MET A 1 186 ? 72.897 25.553 -39.528 1.00 80.00 186 MET A N 1
ATOM 1519 C CA . MET A 1 186 ? 73.702 24.633 -40.345 1.00 80.00 186 MET A CA 1
ATOM 1520 C C . MET A 1 186 ? 72.872 23.471 -40.923 1.00 80.00 186 MET A C 1
ATOM 1522 O O . MET A 1 186 ? 73.048 23.077 -42.074 1.00 80.00 186 MET A O 1
ATOM 1526 N N . GLN A 1 187 ? 71.939 22.930 -40.139 1.00 81.94 187 GLN A N 1
ATOM 1527 C CA . GLN A 1 187 ? 71.054 21.841 -40.558 1.00 81.94 187 GLN A CA 1
ATOM 1528 C C . GLN A 1 187 ? 69.967 22.339 -41.517 1.00 81.94 187 GLN A C 1
ATOM 1530 O O . GLN A 1 187 ? 69.626 21.633 -42.464 1.00 81.94 187 GLN A O 1
ATOM 1535 N N . LEU A 1 188 ? 69.482 23.571 -41.325 1.00 82.31 188 LEU A N 1
ATOM 1536 C CA . LEU A 1 188 ? 68.562 24.231 -42.256 1.00 82.31 188 LEU A CA 1
ATOM 1537 C C . LEU A 1 188 ? 69.193 24.365 -43.653 1.00 82.31 188 LEU A C 1
ATOM 1539 O O . LEU A 1 188 ? 68.556 24.073 -44.663 1.00 82.31 188 LEU A O 1
ATOM 1543 N N . PHE A 1 189 ? 70.473 24.748 -43.707 1.00 81.50 189 PHE A N 1
ATOM 1544 C CA . PHE A 1 189 ? 71.225 24.842 -44.956 1.00 81.50 189 PHE A CA 1
ATOM 1545 C C . PHE A 1 189 ? 71.365 23.472 -45.638 1.00 81.50 189 PHE A C 1
ATOM 1547 O O . PHE A 1 189 ? 71.084 23.339 -46.825 1.00 81.50 189 PHE A O 1
ATOM 1554 N N . MET A 1 190 ? 71.717 22.419 -44.894 1.00 80.19 190 MET A N 1
ATOM 1555 C CA . MET A 1 190 ? 71.824 21.067 -45.463 1.00 80.19 190 MET A CA 1
ATOM 1556 C C . MET A 1 190 ? 70.476 20.522 -45.958 1.00 80.19 190 MET A C 1
ATOM 1558 O O . MET A 1 190 ? 70.431 19.888 -47.010 1.00 80.19 190 MET A O 1
ATOM 1562 N N . ALA A 1 191 ? 69.378 20.811 -45.255 1.00 80.00 191 ALA A N 1
ATOM 1563 C CA . ALA A 1 191 ? 68.033 20.417 -45.672 1.00 80.00 191 ALA A CA 1
ATOM 1564 C C . ALA A 1 191 ? 67.580 21.126 -46.964 1.00 80.00 191 ALA A C 1
ATOM 1566 O O . ALA A 1 191 ? 66.891 20.522 -47.781 1.00 80.00 191 ALA A O 1
ATOM 1567 N N . GLY A 1 192 ? 67.992 22.383 -47.177 1.00 73.81 192 GLY A N 1
ATOM 1568 C CA . GLY A 1 192 ? 67.665 23.152 -48.384 1.00 73.81 192 GLY A CA 1
ATOM 1569 C C . GLY A 1 192 ? 68.475 22.771 -49.629 1.00 73.81 192 GLY A C 1
ATOM 1570 O O . GLY A 1 192 ? 67.992 22.946 -50.745 1.00 73.81 192 GLY A O 1
ATOM 1571 N N . TYR A 1 193 ? 69.687 22.235 -49.456 1.00 75.62 193 TYR A N 1
ATOM 1572 C CA . TYR A 1 193 ? 70.582 21.859 -50.563 1.00 75.62 193 TYR A CA 1
ATOM 1573 C C . TYR A 1 193 ? 70.659 20.342 -50.823 1.00 75.62 193 TYR A C 1
ATOM 1575 O O . TYR A 1 193 ? 71.228 19.917 -51.829 1.00 75.62 193 TYR A O 1
ATOM 1583 N N . GLY A 1 194 ? 70.077 19.515 -49.952 1.00 67.50 194 GLY A N 1
ATOM 1584 C CA . GLY A 1 194 ? 70.060 18.056 -50.055 1.00 67.50 194 GLY A CA 1
ATOM 1585 C C . GLY A 1 194 ? 68.900 17.510 -50.888 1.00 67.50 194 GLY A C 1
ATOM 1586 O O . GLY A 1 194 ? 68.061 16.792 -50.357 1.00 67.50 194 GLY A O 1
ATOM 1587 N N . SER A 1 195 ? 68.839 17.835 -52.180 1.00 58.38 195 SER A N 1
ATOM 1588 C CA . SER A 1 195 ? 68.034 17.064 -53.138 1.00 58.38 195 SER A CA 1
ATOM 1589 C C . SER A 1 195 ? 68.559 17.250 -54.564 1.00 58.38 195 SER A C 1
ATOM 1591 O O . SER A 1 195 ? 68.177 18.183 -55.270 1.00 58.38 195 SER A O 1
ATOM 1593 N N . LYS A 1 196 ? 69.423 16.330 -54.993 1.00 44.56 196 LYS A N 1
ATOM 1594 C CA . LYS A 1 196 ? 69.465 15.851 -56.376 1.00 44.56 196 LYS A CA 1
ATOM 1595 C C . LYS A 1 196 ? 69.167 14.364 -56.360 1.00 44.56 196 LYS A C 1
ATOM 1597 O O . LYS A 1 196 ? 69.687 13.700 -55.438 1.00 44.56 196 LYS A O 1
#

Foldseek 3Di:
DDDDDDDDDDDPDPPPPPDDDDDDDDDDDDDDDDDDPPVPPPPVPPPVVVVVVVVVVVVVVVVVVVVVVVVVVVVVVVVVVVVVVVVVVVVVVVVVVVVVVVVVVVVVVVVVVLVVLVVVLVVLVVLAPPVCVVVQDPPDDSVVSVVVSVVCVVVCVRPDDPPDPPDDPPPPPDPPPPPLVPDDPVVNVCVVPPDD

Secondary structure (DSSP, 8-state):
---------------TTS----------------------------HHHHHHHHHHHHHHHHHHHHHHHHHHHHHHHHHHHHHHHHHHHHHHHHHHHHHHHHHHHHHHHHHHHHHHHHHHHHHHHHHS-HHHHTTS-TTS-HHHHHHHHHHHHHTTTTSPPP---SS--SS--------GGGS-HHHHHHHHH---

pLDDT: mean 77.34, std 19.83, range [31.05, 97.5]